Protein AF-A0A8H4V0K4-F1 (afdb_monomer)

pLDDT: mean 95.97, std 2.77, range [84.12, 98.88]

Sequence (339 aa):
PLGNVAEWRGALIGHALPGGIVTRAAFEELTAEILDRLNDIHSSVPRLDGLWFDIHGAMCVEGLDDVEAELLRRIRKVIGPDVIVSASMDLHGNVSRELAHQTDLITCYRMAPHEDEQETKERACQNLVDLLTQQHATRDHRLRPYKAWIPLPILLPGEQTSTRVEPAKHVYAAVSGVEARPGVIDAAIWVGYAWADEPRNRAVVMATGWDKSAVAEGAEELAKTFWDAHADFDFVGPTGTFKECLDTALTSSARPFFISDSGDNPTAGGSGDMTWGLTKLLARSEFQDAAGPTVIYASVPGPQAVEVAVAAGVGATVTVTAGAEVDNIHAGPITMTGR

Foldseek 3Di:
DLPPLDDDDDQDDDDDFFADAAEPVVLVVVLVSSLVSLLVVCVVDPAAAADEAEDAQAHHHPPDFRVLLVSLVSNCVRRPQLHAYFYEYALQHLCDPSNVVSHLHYAYALFVVRPCRVVRSVLSSVLSSVQSVVCVVVVPSNDTWDKDKDWDQAADASQQQGCVDPPNVVLSVLQVVLCPDPFWSGKYKRQHANPDDHPSGTIMIMTIGHDNVSRHVSSVVSSVSCVVRRVVGDGPDDDDPLVVLVVCCQPDPDPPDDDDDPPADSNSHGPQQDCQSVVVVVPDPQVVDPPHDDDDDPDHADPVQVVQDVVQDPPGWDWDWTGCPPPCPNHHTDIDIDD

Nearest PDB structures (foldseek):
  3iuu-assembly1_A  TM=8.552E-01  e=4.791E-20  Chelativorans sp. BNC1
  7ylq-assembly1_A  TM=8.780E-01  e=1.970E-19  Sphingomonas sp. ACM-3962
  7ylq-assembly1_B  TM=8.293E-01  e=9.030E-17  Sphingomonas sp. ACM-3962
  4ap8-assembly1_A  TM=7.028E-01  e=3.890E-01  Homo sapiens
  1nvj-assembly3_E  TM=5.886E-01  e=3.890E-01  Escherichia coli

Structure (mmCIF, N/CA/C/O backbone):
data_AF-A0A8H4V0K4-F1
#
_entry.id   AF-A0A8H4V0K4-F1
#
loop_
_atom_site.group_PDB
_atom_site.id
_atom_site.type_symbol
_atom_site.label_atom_id
_atom_site.label_alt_id
_atom_site.label_comp_id
_atom_site.label_asym_id
_atom_site.label_entity_id
_atom_site.label_seq_id
_atom_site.pdbx_PDB_ins_code
_atom_site.Cartn_x
_atom_site.Cartn_y
_atom_site.Cartn_z
_atom_site.occupancy
_atom_site.B_iso_or_equiv
_atom_site.auth_seq_id
_atom_site.auth_comp_id
_atom_site.auth_asym_id
_atom_site.auth_atom_id
_atom_site.pdbx_PDB_model_num
ATOM 1 N N . PRO A 1 1 ? 7.957 8.890 25.101 1.00 84.12 1 PRO A N 1
ATOM 2 C CA . PRO A 1 1 ? 8.025 8.166 23.808 1.00 84.12 1 PRO A CA 1
ATOM 3 C C . PRO A 1 1 ? 6.942 7.090 23.748 1.00 84.12 1 PRO A C 1
ATOM 5 O O . PRO A 1 1 ? 6.731 6.427 24.763 1.00 84.12 1 PRO A O 1
ATOM 8 N N . LEU A 1 2 ? 6.284 6.921 22.599 1.00 92.56 2 LEU A N 1
ATOM 9 C CA . LEU A 1 2 ? 5.194 5.953 22.405 1.00 92.56 2 LEU A CA 1
ATOM 10 C C . LEU A 1 2 ? 5.615 4.497 22.704 1.00 92.56 2 LEU A C 1
ATOM 12 O O . LEU A 1 2 ? 4.849 3.702 23.241 1.00 92.56 2 LEU A O 1
ATOM 16 N N . GLY A 1 3 ? 6.891 4.167 22.495 1.00 91.75 3 GLY A N 1
ATOM 17 C CA . GLY A 1 3 ? 7.444 2.858 22.867 1.00 91.75 3 GLY A CA 1
ATOM 18 C C . GLY A 1 3 ? 7.431 2.542 24.372 1.00 91.75 3 GLY A C 1
ATOM 19 O O . GLY A 1 3 ? 7.566 1.382 24.736 1.00 91.75 3 GLY A O 1
ATOM 20 N N . ASN A 1 4 ? 7.247 3.539 25.250 1.00 94.00 4 ASN A N 1
ATOM 21 C CA . ASN A 1 4 ? 7.306 3.362 26.710 1.00 94.00 4 ASN A CA 1
ATOM 22 C C . ASN A 1 4 ? 5.936 3.448 27.402 1.00 94.00 4 ASN A C 1
ATOM 24 O O . ASN A 1 4 ? 5.874 3.309 28.621 1.00 94.00 4 ASN A O 1
ATOM 28 N N . VAL A 1 5 ? 4.860 3.754 26.668 1.00 94.69 5 VAL A N 1
ATOM 29 C CA . VAL A 1 5 ? 3.517 3.957 27.256 1.00 94.69 5 VAL A CA 1
ATOM 30 C C . VAL A 1 5 ? 2.651 2.696 27.235 1.00 94.69 5 VAL A C 1
ATOM 32 O O . VAL A 1 5 ? 1.586 2.685 27.841 1.00 94.69 5 VAL A O 1
ATOM 35 N N . ALA A 1 6 ? 3.123 1.630 26.585 1.00 94.50 6 ALA A N 1
ATOM 36 C CA . ALA A 1 6 ? 2.491 0.318 26.557 1.00 94.50 6 ALA A CA 1
ATOM 37 C C . ALA A 1 6 ? 3.556 -0.788 26.582 1.00 94.50 6 ALA A C 1
ATOM 39 O O . ALA A 1 6 ? 4.722 -0.560 26.251 1.00 94.50 6 ALA A O 1
ATOM 40 N N . GLU A 1 7 ? 3.150 -1.996 26.968 1.00 95.94 7 GLU A N 1
ATOM 41 C CA . GLU A 1 7 ? 3.974 -3.191 26.811 1.00 95.94 7 GLU A CA 1
ATOM 42 C C . GLU A 1 7 ? 3.776 -3.755 25.398 1.00 95.94 7 GLU A C 1
ATOM 44 O O . GLU A 1 7 ? 2.785 -4.424 25.107 1.00 95.94 7 GLU A O 1
ATOM 49 N N . TRP A 1 8 ? 4.719 -3.466 24.503 1.00 96.44 8 TRP A N 1
ATOM 50 C CA . TRP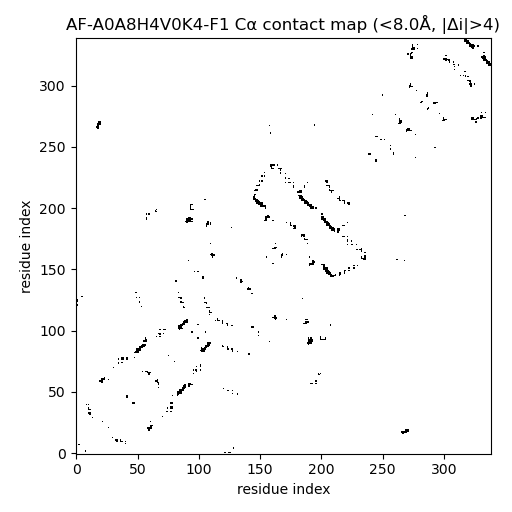 A 1 8 ? 4.670 -3.922 23.116 1.00 96.44 8 TRP A CA 1
ATOM 51 C C . TRP A 1 8 ? 5.255 -5.331 22.981 1.00 96.44 8 TRP A C 1
ATOM 53 O O . TRP A 1 8 ? 6.397 -5.582 23.372 1.00 96.44 8 TRP A O 1
ATOM 63 N N . ARG A 1 9 ? 4.489 -6.253 22.387 1.00 97.06 9 ARG A N 1
ATOM 64 C CA . ARG A 1 9 ? 4.913 -7.635 22.114 1.00 97.06 9 ARG A CA 1
ATOM 65 C C . ARG A 1 9 ? 4.819 -7.917 20.620 1.00 97.06 9 ARG A C 1
ATOM 67 O O . ARG A 1 9 ? 3.733 -7.884 20.053 1.00 97.06 9 ARG A O 1
ATOM 74 N N . GLY A 1 10 ? 5.962 -8.174 19.988 1.00 95.69 10 GLY A N 1
ATOM 75 C CA . GLY A 1 10 ? 6.035 -8.477 18.559 1.00 95.69 10 GLY A CA 1
ATOM 76 C C . GLY A 1 10 ? 5.759 -9.951 18.268 1.00 95.69 10 GLY A C 1
ATOM 77 O O . GLY A 1 10 ? 6.300 -10.821 18.948 1.00 95.69 10 GLY A O 1
ATOM 78 N N . ALA A 1 11 ? 4.944 -10.217 17.245 1.00 95.25 11 ALA A N 1
ATOM 79 C CA . ALA A 1 11 ? 4.773 -11.548 16.668 1.00 95.25 11 ALA A CA 1
ATOM 80 C C . ALA A 1 11 ? 5.762 -11.746 15.501 1.00 95.25 11 ALA A C 1
ATOM 82 O O . ALA A 1 11 ? 6.965 -11.854 15.731 1.00 95.25 11 ALA A O 1
ATOM 83 N N . LEU A 1 12 ? 5.272 -11.772 14.261 1.00 96.31 12 LEU A N 1
ATOM 84 C CA . LEU A 1 12 ? 6.074 -11.876 13.043 1.00 96.31 12 LEU A CA 1
ATOM 85 C C . LEU A 1 12 ? 5.727 -10.725 12.096 1.00 96.31 12 LEU A C 1
ATOM 87 O O . LEU A 1 12 ? 4.559 -10.363 11.971 1.00 96.31 12 LEU A O 1
ATOM 91 N N . ILE A 1 13 ? 6.741 -10.194 11.413 1.00 92.81 13 ILE A N 1
ATOM 92 C CA . ILE A 1 13 ? 6.583 -9.285 10.275 1.00 92.81 13 ILE A CA 1
ATOM 93 C C . ILE A 1 13 ? 7.183 -9.991 9.060 1.00 92.81 13 ILE A C 1
ATOM 95 O O . ILE A 1 13 ? 8.375 -10.301 9.050 1.00 92.81 13 ILE A O 1
ATOM 99 N N . GLY A 1 14 ? 6.348 -10.262 8.058 1.00 91.31 14 GLY A N 1
ATOM 100 C CA . GLY A 1 14 ? 6.780 -10.744 6.750 1.00 91.31 14 GLY A CA 1
ATOM 101 C C . GLY A 1 14 ? 6.906 -9.569 5.787 1.00 91.31 14 GLY A C 1
ATOM 102 O O . GLY A 1 14 ? 5.981 -8.770 5.677 1.00 91.31 14 GLY A O 1
ATOM 103 N N . HIS A 1 15 ? 8.040 -9.459 5.099 1.00 91.69 15 HIS A N 1
ATOM 104 C CA . HIS A 1 15 ? 8.273 -8.415 4.106 1.00 91.69 15 HIS A CA 1
ATOM 105 C C . HIS A 1 15 ? 8.872 -9.021 2.839 1.00 91.69 15 HIS A C 1
ATOM 107 O O . HIS A 1 15 ? 9.826 -9.798 2.902 1.00 91.69 15 HIS A O 1
ATOM 113 N N . ALA A 1 16 ? 8.312 -8.634 1.699 1.00 91.88 16 ALA A N 1
ATOM 114 C CA . ALA A 1 16 ? 8.807 -8.943 0.370 1.00 91.88 16 ALA A CA 1
ATOM 115 C C . ALA A 1 16 ? 8.715 -7.676 -0.485 1.00 91.88 16 ALA A C 1
ATOM 117 O O . ALA A 1 16 ? 7.887 -6.805 -0.216 1.00 91.88 16 ALA A O 1
ATOM 118 N N . LEU A 1 17 ? 9.562 -7.580 -1.511 1.00 90.69 17 LEU A N 1
ATOM 119 C CA . LEU A 1 17 ? 9.381 -6.556 -2.538 1.00 90.69 17 LEU A CA 1
ATOM 120 C C . LEU A 1 17 ? 8.043 -6.790 -3.262 1.00 90.69 17 LEU A C 1
ATOM 122 O O . LEU A 1 17 ? 7.611 -7.946 -3.343 1.00 90.69 17 LEU A O 1
ATOM 126 N N . PRO A 1 18 ? 7.398 -5.734 -3.795 1.00 90.94 18 PRO A N 1
ATOM 127 C CA . PRO A 1 18 ? 6.213 -5.909 -4.621 1.00 90.94 18 PRO A CA 1
ATOM 128 C C . PRO A 1 18 ? 6.506 -6.848 -5.797 1.00 90.94 18 PRO A C 1
ATOM 130 O O . PRO A 1 18 ? 7.625 -6.907 -6.308 1.00 90.94 18 PRO A O 1
ATOM 133 N N . GLY A 1 19 ? 5.497 -7.614 -6.194 1.00 90.25 19 GLY A N 1
ATOM 134 C CA . GLY A 1 19 ? 5.610 -8.607 -7.252 1.00 90.25 19 GLY A CA 1
ATOM 135 C C . GLY A 1 19 ? 4.258 -9.236 -7.561 1.00 90.25 19 GLY A C 1
ATOM 136 O O . GLY A 1 19 ? 3.212 -8.662 -7.253 1.00 90.25 19 GLY A O 1
ATOM 137 N N . GLY A 1 20 ? 4.296 -10.426 -8.159 1.00 90.00 20 GLY A N 1
ATOM 138 C CA . GLY A 1 20 ? 3.100 -11.186 -8.510 1.00 90.00 20 GLY A CA 1
ATOM 139 C C . GLY A 1 20 ? 2.332 -11.754 -7.311 1.00 90.00 20 GLY A C 1
ATOM 140 O O . GLY A 1 20 ? 2.658 -11.527 -6.145 1.00 90.00 20 GLY A O 1
ATOM 141 N N . ILE A 1 21 ? 1.298 -12.535 -7.626 1.00 93.56 21 ILE A N 1
ATOM 142 C CA . ILE A 1 21 ? 0.418 -13.181 -6.645 1.00 93.56 21 ILE A CA 1
ATOM 143 C C . ILE A 1 21 ? 1.242 -14.054 -5.686 1.00 93.56 21 ILE A C 1
ATOM 145 O O . ILE A 1 21 ? 2.041 -14.892 -6.108 1.00 93.56 21 ILE A O 1
ATOM 149 N N . VAL A 1 22 ? 1.017 -13.888 -4.381 1.00 95.56 22 VAL A N 1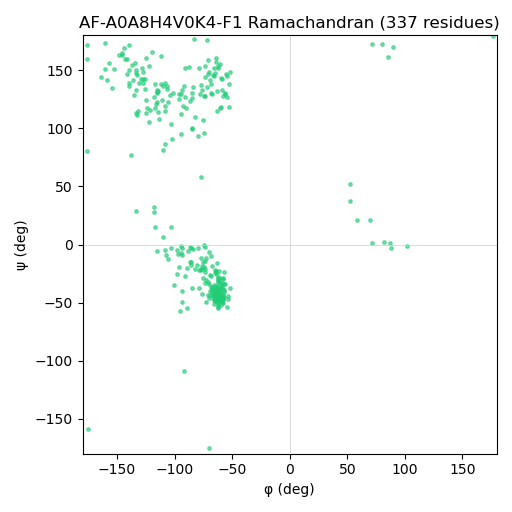
ATOM 150 C CA . VAL A 1 22 ? 1.645 -14.717 -3.351 1.00 95.56 22 VAL A CA 1
ATOM 151 C C . VAL A 1 22 ? 1.084 -16.134 -3.436 1.00 95.56 22 VAL A C 1
ATOM 153 O O . VAL A 1 22 ? -0.133 -16.341 -3.441 1.00 95.56 22 VAL A O 1
ATOM 156 N N . THR A 1 23 ? 1.972 -17.129 -3.457 1.00 97.06 23 THR A N 1
ATOM 157 C CA . THR A 1 23 ? 1.533 -18.529 -3.484 1.00 97.06 23 THR A CA 1
ATOM 158 C C . THR A 1 23 ? 0.693 -18.863 -2.257 1.00 97.06 23 THR A C 1
ATOM 160 O O . THR A 1 23 ? 0.991 -18.426 -1.137 1.00 97.06 23 THR A O 1
ATOM 163 N N . ARG A 1 24 ? -0.336 -19.699 -2.436 1.00 97.88 24 ARG A N 1
ATOM 164 C CA . ARG A 1 24 ? -1.192 -20.094 -1.306 1.00 97.88 24 ARG A CA 1
ATOM 165 C C . ARG A 1 24 ? -0.385 -20.748 -0.183 1.00 97.88 24 ARG A C 1
ATOM 167 O O . ARG A 1 24 ? -0.662 -20.503 0.987 1.00 97.88 24 ARG A O 1
ATOM 174 N N . ALA A 1 25 ? 0.612 -21.559 -0.534 1.00 98.38 25 ALA A N 1
ATOM 175 C CA . ALA A 1 25 ? 1.462 -22.248 0.431 1.00 98.38 25 ALA A CA 1
ATOM 176 C C . ALA A 1 25 ? 2.255 -21.269 1.314 1.00 98.38 25 ALA A C 1
ATOM 178 O O . ALA A 1 25 ? 2.212 -21.401 2.534 1.00 98.38 25 ALA A O 1
ATOM 179 N N . ALA A 1 26 ? 2.897 -20.256 0.717 1.00 97.31 26 ALA A N 1
ATOM 180 C CA . ALA A 1 26 ? 3.659 -19.255 1.466 1.00 97.31 26 ALA A CA 1
ATOM 181 C C . ALA A 1 26 ? 2.763 -18.432 2.406 1.00 97.31 26 ALA A C 1
ATOM 183 O O . ALA A 1 26 ? 3.130 -18.177 3.554 1.00 97.31 26 ALA A O 1
ATOM 184 N N . PHE A 1 27 ? 1.563 -18.056 1.949 1.00 97.75 27 PHE A N 1
ATOM 185 C CA . PHE A 1 27 ? 0.591 -17.365 2.797 1.00 97.75 27 PHE A CA 1
ATOM 186 C C . PHE A 1 27 ? 0.150 -18.223 3.989 1.00 97.75 27 PHE A C 1
ATOM 188 O O . PHE A 1 27 ? 0.087 -17.723 5.112 1.00 97.75 27 PHE A O 1
ATOM 195 N N . GLU A 1 28 ? -0.161 -19.504 3.768 1.00 98.38 28 GLU A N 1
ATOM 196 C CA . GLU A 1 28 ? -0.576 -20.412 4.842 1.00 98.38 28 GLU A CA 1
ATOM 197 C C . GLU A 1 28 ? 0.547 -20.654 5.859 1.00 98.38 28 GLU A C 1
ATOM 199 O O . GLU A 1 28 ? 0.277 -20.654 7.059 1.00 98.38 28 GLU A O 1
ATOM 204 N N . GLU A 1 29 ? 1.797 -20.788 5.407 1.00 98.06 29 GLU A N 1
ATOM 205 C CA . GLU A 1 29 ? 2.970 -20.945 6.276 1.00 98.06 29 GLU A CA 1
ATOM 206 C C . GLU A 1 29 ? 3.187 -19.716 7.172 1.00 98.06 29 GLU A C 1
ATOM 208 O O . GLU A 1 29 ? 3.203 -19.844 8.399 1.00 98.06 29 GLU A O 1
ATOM 213 N N . LEU A 1 30 ? 3.256 -18.514 6.585 1.00 97.69 30 LEU A N 1
ATOM 214 C CA . LEU A 1 30 ? 3.423 -17.274 7.353 1.00 97.69 30 LEU A CA 1
ATOM 215 C C . LEU A 1 30 ? 2.231 -17.009 8.275 1.00 97.69 30 LEU A C 1
ATOM 217 O O . LEU A 1 30 ? 2.406 -16.568 9.410 1.00 97.69 30 LEU A O 1
ATOM 221 N N . THR A 1 31 ? 1.012 -17.299 7.813 1.00 98.31 31 THR A N 1
ATOM 222 C CA . THR A 1 31 ? -0.190 -17.155 8.637 1.00 98.31 31 THR A CA 1
ATOM 223 C C . THR A 1 31 ? -0.142 -18.093 9.836 1.00 98.31 31 THR A C 1
ATOM 225 O O . THR A 1 31 ? -0.425 -17.651 10.945 1.00 98.31 31 THR A O 1
ATOM 228 N N . ALA A 1 32 ? 0.225 -19.364 9.649 1.00 98.56 32 ALA A N 1
ATOM 229 C CA . ALA A 1 32 ? 0.352 -20.311 10.753 1.00 98.56 32 ALA A CA 1
ATOM 230 C C . ALA A 1 32 ? 1.362 -19.813 11.798 1.00 98.56 32 ALA A C 1
ATOM 232 O O . ALA A 1 32 ? 1.030 -19.753 12.980 1.00 98.56 32 ALA A O 1
ATOM 233 N N . GLU A 1 33 ? 2.534 -19.343 11.362 1.00 98.50 33 GLU A N 1
ATOM 234 C CA . GLU A 1 33 ? 3.548 -18.812 12.275 1.00 98.50 33 GLU A CA 1
ATOM 235 C C . GLU A 1 33 ? 3.074 -17.552 13.026 1.00 98.50 33 GLU A C 1
ATOM 237 O O . GLU A 1 33 ? 3.296 -17.427 14.234 1.00 98.50 33 GLU A O 1
ATOM 242 N N . ILE A 1 34 ? 2.383 -16.625 12.347 1.00 98.38 34 ILE A N 1
ATOM 243 C CA . ILE A 1 34 ? 1.775 -15.445 12.986 1.00 98.38 34 ILE A CA 1
ATOM 244 C C . ILE A 1 34 ? 0.794 -15.879 14.081 1.00 98.38 34 ILE A C 1
ATOM 246 O O . ILE A 1 34 ? 0.843 -15.352 15.193 1.00 98.38 34 ILE A O 1
ATOM 250 N N . LEU A 1 35 ? -0.094 -16.831 13.784 1.00 98.69 35 LEU A N 1
ATOM 251 C CA . LEU A 1 35 ? -1.113 -17.291 14.729 1.00 98.69 35 LEU A CA 1
ATOM 252 C C . LEU A 1 35 ? -0.502 -18.026 15.925 1.00 98.69 35 LEU A C 1
ATOM 254 O O . LEU A 1 35 ? -0.948 -17.799 17.049 1.00 98.69 35 LEU A O 1
ATOM 258 N N . ASP A 1 36 ? 0.526 -18.847 15.713 1.00 98.62 36 ASP A N 1
ATOM 259 C CA . ASP A 1 36 ? 1.229 -19.554 16.789 1.00 98.62 36 ASP A CA 1
ATOM 260 C C . ASP A 1 36 ? 1.922 -18.569 17.739 1.00 98.62 36 ASP A C 1
ATOM 262 O O . ASP A 1 36 ? 1.718 -18.618 18.954 1.00 98.62 36 ASP A O 1
ATOM 266 N N . ARG A 1 37 ? 2.644 -17.580 17.197 1.00 98.50 37 ARG A N 1
ATOM 267 C CA . ARG A 1 37 ? 3.282 -16.529 18.008 1.00 98.50 37 ARG A CA 1
ATOM 268 C C . ARG A 1 37 ? 2.257 -15.683 18.764 1.00 98.50 37 ARG A C 1
ATOM 270 O O . ARG A 1 37 ? 2.481 -15.330 19.922 1.00 98.50 37 ARG A O 1
ATOM 277 N N . LEU A 1 38 ? 1.126 -15.357 18.136 1.00 98.25 38 LEU A N 1
ATOM 278 C CA . LEU A 1 38 ? 0.036 -14.639 18.800 1.00 98.25 38 LEU A CA 1
ATOM 279 C C . LEU A 1 38 ? -0.626 -15.481 19.898 1.00 98.25 38 LEU A C 1
ATOM 281 O O . LEU A 1 38 ? -0.977 -14.919 20.933 1.00 98.25 38 LEU A O 1
ATOM 285 N N . ASN A 1 39 ? -0.763 -16.799 19.716 1.00 98.06 39 ASN A N 1
ATOM 286 C CA . ASN A 1 39 ? -1.266 -17.714 20.746 1.00 98.06 39 ASN A CA 1
ATOM 287 C C . ASN A 1 39 ? -0.343 -17.737 21.971 1.00 98.06 39 ASN A C 1
ATOM 289 O O . ASN A 1 39 ? -0.827 -17.641 23.103 1.00 98.06 39 ASN A O 1
ATOM 293 N N . ASP A 1 40 ? 0.973 -17.814 21.759 1.00 98.19 40 ASP A N 1
ATOM 294 C CA . ASP A 1 40 ? 1.966 -17.773 22.838 1.00 98.19 40 ASP A CA 1
ATOM 295 C C . ASP A 1 40 ? 1.905 -16.442 23.598 1.00 98.19 40 ASP A C 1
ATOM 297 O O . ASP A 1 40 ? 1.844 -16.415 24.831 1.00 98.19 40 ASP A O 1
ATOM 301 N N . ILE A 1 41 ? 1.847 -15.324 22.864 1.00 97.94 41 ILE A N 1
ATOM 302 C CA . ILE A 1 41 ? 1.698 -13.987 23.445 1.00 97.94 41 ILE A CA 1
ATOM 303 C C . ILE A 1 41 ? 0.404 -13.906 24.257 1.00 97.94 41 ILE A C 1
ATOM 305 O O . ILE A 1 41 ? 0.465 -13.549 25.434 1.00 97.94 41 ILE A O 1
ATOM 309 N N . HIS A 1 42 ? -0.735 -14.280 23.667 1.00 96.38 42 HIS A N 1
ATOM 310 C CA . HIS A 1 42 ? -2.046 -14.249 24.314 1.00 96.38 42 HIS A CA 1
ATOM 311 C C . HIS A 1 42 ? -2.075 -15.085 25.597 1.00 96.38 42 HIS A C 1
ATOM 313 O O . HIS A 1 42 ? -2.594 -14.630 26.610 1.00 96.38 42 HIS A O 1
ATOM 319 N N . SER A 1 43 ? -1.451 -16.265 25.585 1.00 96.62 43 SER A N 1
ATOM 320 C CA . SER A 1 43 ? -1.396 -17.171 26.740 1.00 96.62 43 SER A CA 1
ATOM 321 C C . SER A 1 43 ? -0.453 -16.689 27.849 1.00 96.62 43 SER A C 1
ATOM 323 O O . SER A 1 43 ? -0.573 -17.111 28.998 1.00 96.62 43 SER A O 1
ATOM 325 N N . SER A 1 44 ? 0.503 -15.820 27.517 1.00 96.81 44 SER A N 1
ATOM 326 C CA . SER A 1 44 ? 1.515 -15.317 28.454 1.00 96.81 44 SER A CA 1
ATOM 327 C C . SER A 1 44 ? 1.094 -14.066 29.232 1.00 96.81 44 SER A C 1
ATOM 329 O O . SER A 1 44 ? 1.830 -13.621 30.117 1.00 96.81 44 SER A O 1
ATOM 331 N N . VAL A 1 45 ? -0.071 -13.491 28.918 1.00 95.19 45 VAL A N 1
ATOM 332 C CA . VAL A 1 45 ? -0.612 -12.300 29.583 1.00 95.19 45 VAL A CA 1
ATOM 333 C C . VAL A 1 45 ? -2.045 -12.548 30.056 1.00 95.19 45 VAL A C 1
ATOM 335 O O . VAL A 1 45 ? -2.768 -13.324 29.441 1.00 95.19 45 VAL A O 1
ATOM 338 N N . PRO A 1 46 ? -2.511 -11.881 31.128 1.00 92.12 46 PRO A N 1
ATOM 339 C CA . PRO A 1 46 ? -3.898 -12.028 31.572 1.00 92.12 46 PRO A CA 1
ATOM 340 C C . PRO A 1 46 ? -4.918 -11.557 30.529 1.00 92.12 46 PRO A C 1
ATOM 342 O O . PRO A 1 46 ? -6.057 -12.020 30.520 1.00 92.12 46 PRO A O 1
ATOM 345 N N . ARG A 1 47 ? -4.522 -10.584 29.701 1.00 91.12 47 ARG A N 1
ATOM 346 C CA . ARG A 1 47 ? -5.359 -9.953 28.689 1.00 91.12 47 ARG A CA 1
ATOM 347 C C . ARG A 1 47 ? -4.489 -9.308 27.614 1.00 91.12 47 ARG A C 1
ATOM 349 O O . ARG A 1 47 ? -3.472 -8.702 27.935 1.00 91.12 47 ARG A O 1
ATOM 356 N N . LEU A 1 48 ? -4.934 -9.406 26.363 1.00 95.69 48 LEU A N 1
ATOM 357 C CA . LEU A 1 48 ? -4.496 -8.518 25.290 1.00 95.69 48 LEU A CA 1
ATOM 358 C C . LEU A 1 48 ? -5.489 -7.366 25.169 1.00 95.69 48 LEU A C 1
ATOM 360 O O . LEU A 1 48 ? -6.698 -7.591 25.108 1.00 95.69 48 LEU A O 1
ATOM 364 N N . ASP A 1 49 ? -4.982 -6.139 25.164 1.00 96.44 49 ASP A N 1
ATOM 365 C CA . ASP A 1 49 ? -5.817 -4.941 25.070 1.00 96.44 49 ASP A CA 1
ATOM 366 C C . ASP A 1 49 ? -5.959 -4.474 23.616 1.00 96.44 49 ASP A C 1
ATOM 368 O O . ASP A 1 49 ? -7.059 -4.136 23.174 1.00 96.44 49 ASP A O 1
ATOM 372 N N . GLY A 1 50 ? -4.873 -4.547 22.839 1.00 97.81 50 GLY A N 1
ATOM 373 C CA . GLY A 1 50 ? -4.853 -4.122 21.445 1.00 97.81 50 GLY A CA 1
ATOM 374 C C . GLY A 1 50 ? -3.941 -4.946 20.538 1.00 97.81 50 GLY A C 1
ATOM 375 O O . GLY A 1 50 ? -3.045 -5.652 20.998 1.00 97.81 50 GLY A O 1
ATOM 376 N N . LEU A 1 51 ? -4.172 -4.808 19.237 1.00 98.56 51 LEU A N 1
ATOM 377 C CA . LEU A 1 51 ? -3.331 -5.261 18.139 1.00 98.56 51 LEU A CA 1
ATOM 378 C C . LEU A 1 51 ? -3.037 -4.054 17.246 1.00 98.56 51 LEU A C 1
ATOM 380 O O . LEU A 1 51 ? -3.962 -3.426 16.726 1.00 98.56 51 LEU A O 1
ATOM 384 N N . TRP A 1 52 ? -1.757 -3.772 17.024 1.00 98.56 52 TRP A N 1
ATOM 385 C CA . TRP A 1 52 ? -1.337 -2.940 15.904 1.00 98.56 52 TRP A CA 1
ATOM 386 C C . TRP A 1 52 ? -1.086 -3.841 14.690 1.00 98.56 52 TRP A C 1
ATOM 388 O O . TRP A 1 52 ? -0.251 -4.744 14.744 1.00 98.56 52 TRP A O 1
ATOM 398 N N . PHE A 1 53 ? -1.866 -3.638 13.632 1.00 98.44 53 PHE A N 1
ATOM 399 C CA . PHE A 1 53 ? -1.862 -4.435 12.411 1.00 98.44 53 PHE A CA 1
ATOM 400 C C . PHE A 1 53 ? -1.248 -3.622 11.265 1.00 98.44 53 PHE A C 1
ATOM 402 O O . PHE A 1 53 ? -1.953 -2.926 10.537 1.00 98.44 53 PHE A O 1
ATOM 409 N N . ASP A 1 54 ? 0.081 -3.673 11.156 1.00 97.69 54 ASP A N 1
ATOM 410 C CA . ASP A 1 54 ? 0.840 -3.020 10.084 1.00 97.69 54 ASP A CA 1
ATOM 411 C C . ASP A 1 54 ? 0.827 -3.904 8.831 1.00 97.69 54 ASP A C 1
ATOM 413 O O . ASP A 1 54 ? 1.418 -4.986 8.819 1.00 97.69 54 ASP A O 1
ATOM 417 N N . ILE A 1 55 ? 0.106 -3.474 7.797 1.00 97.38 55 ILE A N 1
ATOM 418 C CA . ILE A 1 55 ? -0.080 -4.224 6.549 1.00 97.38 55 ILE A CA 1
ATOM 419 C C . ILE A 1 55 ? -0.006 -3.286 5.349 1.00 97.38 55 ILE A C 1
ATOM 421 O O . ILE A 1 55 ? -0.419 -2.142 5.438 1.00 97.38 55 ILE A O 1
ATOM 425 N N . HIS A 1 56 ? 0.436 -3.766 4.185 1.00 96.94 56 HIS A N 1
ATOM 426 C CA . HIS A 1 56 ? 0.405 -2.939 2.971 1.00 96.94 56 HIS A CA 1
ATOM 427 C C . HIS A 1 56 ? -1.034 -2.601 2.556 1.00 96.94 56 HIS A C 1
ATOM 429 O O . HIS A 1 56 ? -1.361 -1.450 2.282 1.00 96.94 56 HIS A O 1
ATOM 435 N N . GLY A 1 57 ? -1.908 -3.612 2.500 1.00 96.25 57 GLY A N 1
ATOM 436 C CA . GLY A 1 57 ? -3.304 -3.433 2.106 1.00 96.25 57 GLY A CA 1
ATOM 437 C C . GLY A 1 57 ? -3.665 -3.842 0.685 1.00 96.25 57 GLY A C 1
ATOM 438 O O . GLY A 1 57 ? -4.829 -3.703 0.329 1.00 96.25 57 GLY A O 1
ATOM 439 N N . ALA A 1 58 ? -2.716 -4.307 -0.129 1.00 95.88 58 ALA A N 1
ATOM 440 C CA . ALA A 1 58 ? -2.966 -4.744 -1.508 1.00 95.88 58 ALA A CA 1
ATOM 441 C C . ALA A 1 58 ? -2.291 -6.089 -1.839 1.00 95.88 58 ALA A C 1
ATOM 443 O O . ALA A 1 58 ? -1.902 -6.335 -2.976 1.00 95.88 58 ALA A O 1
ATOM 444 N N . MET A 1 59 ? -2.105 -6.952 -0.838 1.00 95.75 59 MET A N 1
ATOM 445 C CA . MET A 1 59 ? -1.585 -8.297 -1.062 1.00 95.75 59 MET A CA 1
ATOM 446 C C . MET A 1 59 ? -2.628 -9.120 -1.827 1.00 95.75 59 MET A C 1
ATOM 448 O O . MET A 1 59 ? -3.806 -9.076 -1.494 1.00 95.75 59 MET A O 1
ATOM 452 N N . CYS A 1 60 ? -2.189 -9.908 -2.807 1.00 95.56 60 CYS A N 1
ATOM 453 C CA . CYS A 1 60 ? -3.024 -10.895 -3.492 1.00 95.56 60 CYS A CA 1
ATOM 454 C C . CYS A 1 60 ? -2.465 -12.292 -3.229 1.00 95.56 60 CYS A C 1
ATOM 456 O O . CYS A 1 60 ? -1.249 -12.486 -3.283 1.00 95.56 60 CYS A O 1
ATOM 458 N N . VAL A 1 61 ? -3.336 -13.269 -2.973 1.00 96.88 61 VAL A N 1
ATOM 459 C CA . VAL A 1 61 ? -2.941 -14.666 -2.732 1.00 96.88 61 VAL A CA 1
ATOM 460 C C . VAL A 1 61 ? -3.731 -15.587 -3.650 1.00 96.88 61 VAL A C 1
ATOM 462 O O . VAL A 1 61 ? -4.923 -15.398 -3.876 1.00 96.88 61 VAL A O 1
ATOM 465 N N . GLU A 1 62 ? -3.077 -16.631 -4.148 1.00 97.25 62 GLU A N 1
ATOM 466 C CA . GLU A 1 62 ? -3.720 -17.640 -4.988 1.00 97.25 62 GLU A CA 1
ATOM 467 C C . GLU A 1 62 ? -4.980 -18.226 -4.322 1.00 97.25 62 GLU A C 1
ATOM 469 O O . GLU A 1 62 ? -4.933 -18.867 -3.263 1.00 97.25 62 GLU A O 1
ATOM 474 N N . GLY A 1 63 ? -6.126 -18.032 -4.979 1.00 96.50 63 GLY A N 1
ATOM 475 C CA . GLY A 1 63 ? -7.408 -18.596 -4.559 1.00 96.50 63 GLY A CA 1
ATOM 476 C C . GLY A 1 63 ? -7.995 -17.986 -3.282 1.00 96.50 63 GLY A C 1
ATOM 477 O O . GLY A 1 63 ? -8.807 -18.653 -2.634 1.00 96.50 63 GLY A O 1
ATOM 478 N N . LEU A 1 64 ? -7.583 -16.773 -2.898 1.00 96.75 64 LEU A N 1
ATOM 479 C CA . LEU A 1 64 ? -8.165 -16.003 -1.799 1.00 96.75 64 LEU A CA 1
ATOM 480 C C . LEU A 1 64 ? -8.364 -14.541 -2.212 1.00 96.75 64 LEU A C 1
ATOM 482 O O . LEU A 1 64 ? -7.410 -13.885 -2.618 1.00 96.75 64 LEU A O 1
ATOM 486 N N . ASP A 1 65 ? -9.576 -14.032 -2.011 1.00 95.94 65 ASP A N 1
ATOM 487 C CA . ASP A 1 65 ? -9.873 -12.601 -2.102 1.00 95.94 65 ASP A CA 1
ATOM 488 C C . ASP A 1 65 ? -9.711 -11.947 -0.725 1.00 95.94 65 ASP A C 1
ATOM 490 O O . ASP A 1 65 ? -9.956 -12.597 0.298 1.00 95.94 65 ASP A O 1
ATOM 494 N N . ASP A 1 66 ? -9.376 -10.652 -0.700 1.00 96.94 66 ASP A N 1
ATOM 495 C CA . ASP A 1 66 ? -9.381 -9.826 0.518 1.00 96.94 66 ASP A CA 1
ATOM 496 C C . ASP A 1 66 ? -8.569 -10.448 1.669 1.00 96.94 66 ASP A C 1
ATOM 498 O O . ASP A 1 66 ? -9.035 -10.673 2.793 1.00 96.94 66 ASP A O 1
ATOM 502 N N . VAL A 1 67 ? -7.324 -10.793 1.349 1.00 97.19 67 VAL A N 1
ATOM 503 C CA . VAL A 1 67 ? -6.428 -11.563 2.222 1.00 97.19 67 VAL A CA 1
ATOM 504 C C . VAL A 1 67 ? -6.068 -10.820 3.503 1.00 97.19 67 VAL A C 1
ATOM 506 O O . VAL A 1 67 ? -5.768 -11.452 4.513 1.00 97.19 67 VAL A O 1
ATOM 509 N N . GLU A 1 68 ? -6.141 -9.494 3.501 1.00 97.88 68 GLU A N 1
ATOM 510 C CA . GLU A 1 68 ? -5.985 -8.648 4.677 1.00 97.88 68 GLU A CA 1
ATOM 511 C C . GLU A 1 68 ? -7.116 -8.886 5.676 1.00 97.88 68 GLU A C 1
ATOM 513 O O . GLU A 1 68 ? -6.859 -9.105 6.865 1.00 97.88 68 GLU A O 1
ATOM 518 N N . ALA A 1 69 ? -8.364 -8.897 5.199 1.00 98.44 69 ALA A N 1
ATOM 519 C CA . ALA A 1 69 ? -9.515 -9.218 6.029 1.00 98.44 69 ALA A CA 1
ATOM 520 C C . ALA A 1 69 ? -9.519 -10.694 6.443 1.00 98.44 69 ALA A C 1
ATOM 522 O O . ALA A 1 69 ? -9.889 -11.010 7.573 1.00 98.44 69 ALA A O 1
ATOM 523 N N . GLU A 1 70 ? -9.092 -11.611 5.572 1.00 98.50 70 GLU A N 1
ATOM 524 C CA . GLU A 1 70 ? -8.986 -13.037 5.897 1.00 98.50 70 GLU A CA 1
ATOM 525 C C . GLU A 1 70 ? -7.915 -13.308 6.964 1.00 98.50 70 GLU A C 1
ATOM 527 O O . GLU A 1 70 ? -8.166 -14.056 7.917 1.00 98.50 70 GLU A O 1
ATOM 532 N N . LEU A 1 71 ? -6.740 -12.682 6.855 1.00 98.62 71 LEU A N 1
ATOM 533 C CA . LEU A 1 71 ? -5.684 -12.772 7.861 1.00 98.62 71 LEU A CA 1
ATOM 534 C C . LEU A 1 71 ? -6.181 -12.221 9.199 1.00 98.62 71 LEU A C 1
ATOM 536 O O . LEU A 1 71 ? -6.084 -12.910 10.218 1.00 98.62 71 LEU A O 1
ATOM 540 N N . LEU A 1 72 ? -6.794 -11.034 9.201 1.00 98.69 72 LEU A N 1
ATOM 541 C CA . LEU A 1 72 ? -7.339 -10.449 10.423 1.00 98.69 72 LEU A CA 1
ATOM 542 C C . LEU A 1 72 ? -8.464 -11.310 11.021 1.00 98.69 72 LEU A C 1
ATOM 544 O O . LEU A 1 72 ? -8.520 -11.492 12.240 1.00 98.69 72 LEU A O 1
ATOM 548 N N . ARG A 1 73 ? -9.290 -11.955 10.188 1.00 98.75 73 ARG A N 1
ATOM 549 C CA . ARG A 1 73 ? -10.343 -12.881 10.630 1.00 98.75 73 ARG A CA 1
ATOM 550 C C . ARG A 1 73 ? -9.753 -14.091 11.345 1.00 98.75 73 ARG A C 1
ATOM 552 O O . ARG A 1 73 ? -10.340 -14.593 12.306 1.00 98.75 73 ARG A O 1
ATOM 559 N N . ARG A 1 74 ? -8.618 -14.608 10.868 1.00 98.62 74 ARG A N 1
ATOM 560 C CA . ARG A 1 74 ? -7.886 -15.704 11.523 1.00 98.62 74 ARG A CA 1
ATOM 561 C C . ARG A 1 74 ? -7.222 -15.231 12.813 1.00 98.62 74 ARG A C 1
ATOM 563 O O . ARG A 1 74 ? -7.379 -15.901 13.828 1.00 98.62 74 ARG A O 1
ATOM 570 N N . ILE A 1 75 ? -6.593 -14.057 12.806 1.00 98.69 75 ILE A N 1
ATOM 571 C CA . ILE A 1 75 ? -5.999 -13.439 13.999 1.00 98.69 75 ILE A CA 1
ATOM 572 C C . ILE A 1 75 ? -7.055 -13.230 15.091 1.00 98.69 75 ILE A C 1
ATOM 574 O O . ILE A 1 75 ? -6.831 -13.605 16.239 1.00 98.69 75 ILE A O 1
ATOM 578 N N . ARG A 1 76 ? -8.251 -12.733 14.749 1.00 98.31 76 ARG A N 1
ATOM 579 C CA . ARG A 1 76 ? -9.359 -12.546 15.703 1.00 98.31 76 ARG A CA 1
ATOM 580 C C . ARG A 1 76 ? -9.846 -13.846 16.351 1.00 98.31 76 ARG A C 1
ATOM 582 O O . ARG A 1 76 ? -10.395 -13.784 17.449 1.00 98.31 76 ARG A O 1
ATOM 589 N N . LYS A 1 77 ? -9.620 -15.021 15.743 1.00 98.38 77 LYS A N 1
ATOM 590 C CA . LYS A 1 77 ? -9.881 -16.316 16.408 1.00 98.38 77 LYS A CA 1
ATOM 591 C C . LYS A 1 77 ? -8.905 -16.603 17.552 1.00 98.38 77 LYS A C 1
ATOM 593 O O . LYS A 1 77 ? -9.269 -17.351 18.450 1.00 98.38 77 LYS A O 1
ATOM 598 N N . VAL A 1 78 ? -7.703 -16.030 17.499 1.00 98.12 78 VAL A N 1
ATOM 599 C CA . VAL A 1 78 ? -6.654 -16.174 18.517 1.00 98.12 78 VAL A CA 1
ATOM 600 C C . VAL A 1 78 ? -6.798 -15.104 19.593 1.00 98.12 78 VAL A C 1
ATOM 602 O O . VAL A 1 78 ? -6.928 -15.423 20.768 1.00 98.12 78 VAL A O 1
ATOM 605 N N . ILE A 1 79 ? -6.825 -13.830 19.197 1.00 97.31 79 ILE A N 1
ATOM 606 C CA . ILE A 1 79 ? -6.809 -12.711 20.155 1.00 97.31 79 ILE A CA 1
ATOM 607 C C . ILE A 1 79 ? -8.191 -12.420 20.758 1.00 97.31 79 ILE A C 1
ATOM 609 O O . ILE A 1 79 ? -8.292 -11.759 21.787 1.00 97.31 79 ILE A O 1
ATOM 613 N N . GLY A 1 80 ? -9.260 -12.917 20.131 1.00 96.19 80 GLY A N 1
ATOM 614 C CA . GLY A 1 80 ? -10.642 -12.692 20.542 1.00 96.19 80 GLY A CA 1
ATOM 615 C C . GLY A 1 80 ? -11.298 -11.452 19.908 1.00 96.19 80 GLY A C 1
ATOM 616 O O . GLY A 1 80 ? -10.646 -10.630 19.258 1.00 96.19 80 GLY A O 1
ATOM 617 N N . PRO A 1 81 ? -12.625 -11.302 20.073 1.00 95.12 81 PRO A N 1
ATOM 618 C CA . PRO A 1 81 ? -13.394 -10.226 19.443 1.00 95.12 81 PRO A CA 1
ATOM 619 C C . PRO A 1 81 ? -13.233 -8.869 20.144 1.00 95.12 81 PRO A C 1
ATOM 621 O O . PRO A 1 81 ? -13.469 -7.833 19.528 1.00 95.12 81 PRO A O 1
ATOM 624 N N . ASP A 1 82 ? -12.840 -8.865 21.419 1.00 94.75 82 ASP A N 1
ATOM 625 C CA . ASP A 1 82 ? -12.821 -7.6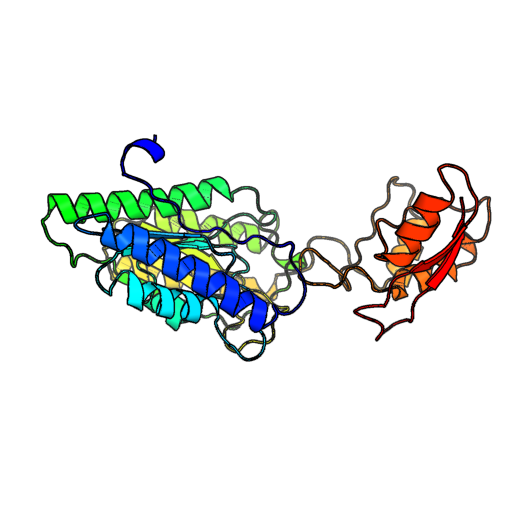52 22.237 1.00 94.75 82 ASP A CA 1
ATOM 626 C C . ASP A 1 82 ? -11.527 -6.839 22.096 1.00 94.75 82 ASP A C 1
ATOM 628 O O . ASP A 1 82 ? -11.531 -5.647 22.398 1.00 94.75 82 ASP A O 1
ATOM 632 N N . VAL A 1 83 ? -10.450 -7.435 21.576 1.00 97.56 83 VAL A N 1
ATOM 633 C CA . VAL A 1 83 ? -9.178 -6.737 21.337 1.00 97.56 83 VAL A CA 1
ATOM 634 C C . VAL A 1 83 ? -9.372 -5.620 20.310 1.00 97.56 83 VAL A C 1
ATOM 636 O O . VAL A 1 83 ? -9.997 -5.833 19.262 1.00 97.56 83 VAL A O 1
ATOM 639 N N . ILE A 1 84 ? -8.857 -4.429 20.629 1.00 98.56 84 ILE A N 1
ATOM 640 C CA . ILE A 1 84 ? -8.877 -3.270 19.732 1.00 98.56 84 ILE A CA 1
ATOM 641 C C . ILE A 1 84 ? -7.854 -3.473 18.622 1.00 98.56 84 ILE A C 1
ATOM 643 O O . ILE A 1 84 ? -6.688 -3.723 18.901 1.00 98.56 84 ILE A O 1
ATOM 647 N N . VAL A 1 85 ? -8.261 -3.328 17.366 1.00 98.81 85 VAL A N 1
ATOM 648 C CA . VAL A 1 85 ? -7.350 -3.437 16.221 1.00 98.81 85 VAL A CA 1
ATOM 649 C C . VAL A 1 85 ? -7.131 -2.060 15.608 1.00 98.81 85 VAL A C 1
ATOM 651 O O . VAL A 1 85 ? -8.081 -1.442 15.131 1.00 98.81 85 VAL A O 1
ATOM 654 N N . SER A 1 86 ? -5.885 -1.593 15.588 1.00 98.81 86 SER A N 1
ATOM 655 C CA . SER A 1 86 ? -5.475 -0.388 14.862 1.00 98.81 86 SER A CA 1
ATOM 656 C C . SER A 1 86 ? -4.593 -0.771 13.686 1.00 98.81 86 SER A C 1
ATOM 658 O O . SER A 1 86 ? -3.590 -1.449 13.893 1.00 98.81 86 SER A O 1
ATOM 660 N N . ALA A 1 87 ? -4.955 -0.369 12.471 1.00 98.69 87 ALA A N 1
ATOM 661 C CA . ALA A 1 87 ? -4.194 -0.687 11.267 1.00 98.69 87 ALA A CA 1
ATOM 662 C C . ALA A 1 87 ? -3.499 0.547 10.673 1.00 98.69 87 ALA A C 1
ATOM 664 O O . ALA A 1 87 ? -4.110 1.612 10.559 1.00 98.69 87 ALA A O 1
ATOM 665 N N . SER A 1 88 ? -2.238 0.378 10.269 1.00 98.44 88 SER A N 1
ATOM 666 C CA . SER A 1 88 ? -1.500 1.297 9.389 1.00 98.44 88 SER A CA 1
ATOM 667 C C . SER A 1 88 ? -1.337 0.649 8.022 1.00 98.44 88 SER A C 1
ATOM 669 O O . SER A 1 88 ? -1.100 -0.557 7.945 1.00 98.44 88 SER A O 1
ATOM 671 N N . MET A 1 89 ? -1.509 1.442 6.961 1.00 98.00 89 MET A N 1
ATOM 672 C CA . MET A 1 89 ? -1.541 0.949 5.585 1.00 98.00 89 MET A CA 1
ATOM 673 C C . MET A 1 89 ? -0.840 1.862 4.587 1.00 98.00 89 MET A C 1
ATOM 675 O O . MET A 1 89 ? -0.720 3.070 4.797 1.00 98.00 89 MET A O 1
ATOM 679 N N . ASP A 1 90 ? -0.483 1.279 3.447 1.00 97.44 90 ASP A N 1
ATOM 680 C CA . ASP A 1 90 ? -0.209 2.045 2.240 1.00 97.44 90 ASP A CA 1
ATOM 681 C C . ASP A 1 90 ? -1.498 2.716 1.733 1.00 97.44 90 ASP A C 1
ATOM 683 O O . ASP A 1 90 ? -2.595 2.160 1.862 1.00 97.44 90 ASP A O 1
ATOM 687 N N . LEU A 1 91 ? -1.388 3.910 1.144 1.00 97.31 91 LEU A N 1
ATOM 688 C CA . LEU A 1 91 ? -2.524 4.596 0.512 1.00 97.31 91 LEU A CA 1
ATOM 689 C C . LEU A 1 91 ? -3.026 3.877 -0.749 1.00 97.31 91 LEU A C 1
ATOM 691 O O . LEU A 1 91 ? -4.169 4.072 -1.160 1.00 97.31 91 LEU A O 1
ATOM 695 N N . HIS A 1 92 ? -2.208 3.006 -1.336 1.00 96.75 92 HIS A N 1
ATOM 696 C CA . HIS A 1 92 ? -2.600 2.091 -2.402 1.00 96.75 92 HIS A CA 1
ATOM 697 C C . HIS A 1 92 ? -3.335 0.851 -1.869 1.00 96.75 92 HIS A C 1
ATOM 699 O O . HIS A 1 92 ? -3.795 0.030 -2.651 1.00 96.75 92 HIS A O 1
ATOM 705 N N . GLY A 1 93 ? -3.492 0.674 -0.554 1.00 96.06 93 GLY A N 1
ATOM 706 C CA . GLY A 1 93 ? -4.270 -0.441 -0.012 1.00 96.06 93 GLY A CA 1
ATOM 707 C C . GLY A 1 93 ? -5.732 -0.444 -0.488 1.00 96.06 93 GLY A C 1
ATOM 708 O O . GLY A 1 93 ? -6.374 0.600 -0.578 1.00 96.06 93 GLY A O 1
ATOM 709 N N . ASN A 1 94 ? -6.296 -1.625 -0.746 1.00 96.50 94 ASN A N 1
ATOM 710 C CA . ASN A 1 94 ? -7.707 -1.801 -1.087 1.00 96.50 94 ASN A CA 1
ATOM 711 C C . ASN A 1 94 ? -8.514 -2.128 0.177 1.00 96.50 94 ASN A C 1
ATOM 713 O O . ASN A 1 94 ? -8.607 -3.283 0.605 1.00 96.50 94 ASN A O 1
ATOM 717 N N . VAL A 1 95 ? -9.111 -1.101 0.786 1.00 97.81 95 VAL A N 1
ATOM 718 C CA . VAL A 1 95 ? -9.857 -1.237 2.046 1.00 97.81 95 VAL A CA 1
ATOM 719 C C . VAL A 1 95 ? -11.260 -1.781 1.799 1.00 97.81 95 VAL A C 1
ATOM 721 O O . VAL A 1 95 ? -12.219 -1.042 1.562 1.00 97.81 95 VAL A O 1
ATOM 724 N N . SER A 1 96 ? -11.409 -3.098 1.891 1.00 98.19 96 SER A N 1
ATOM 725 C CA . SER A 1 96 ? -12.719 -3.727 1.782 1.00 98.19 96 SER A CA 1
ATOM 726 C C . SER A 1 96 ? -13.654 -3.313 2.926 1.00 98.19 96 SER A C 1
ATOM 728 O O . SER A 1 96 ? -13.236 -2.881 4.005 1.00 98.19 96 SER A O 1
ATOM 730 N N . ARG A 1 97 ? -14.962 -3.503 2.712 1.00 97.94 97 ARG A N 1
ATOM 731 C CA . ARG A 1 97 ? -15.963 -3.336 3.774 1.00 97.94 97 ARG A CA 1
ATOM 732 C C . ARG A 1 97 ? -15.686 -4.272 4.956 1.00 97.94 97 ARG A C 1
ATOM 734 O O . ARG A 1 97 ? -15.925 -3.882 6.095 1.00 97.94 97 ARG A O 1
ATOM 741 N N . GLU A 1 98 ? -15.220 -5.491 4.696 1.00 98.19 98 GLU A N 1
ATOM 742 C CA . GLU A 1 98 ? -14.951 -6.480 5.740 1.00 98.19 98 GLU A CA 1
ATOM 743 C C . GLU A 1 98 ? -13.734 -6.074 6.580 1.00 98.19 98 GLU A C 1
ATOM 745 O O . GLU A 1 98 ? -13.834 -6.033 7.807 1.00 98.19 98 GLU A O 1
ATOM 750 N N . LEU A 1 99 ? -12.632 -5.652 5.948 1.00 98.44 99 LEU A N 1
ATOM 751 C CA . LEU A 1 99 ? -11.464 -5.114 6.647 1.00 98.44 99 LEU A CA 1
ATOM 752 C C . LEU A 1 99 ? -11.850 -3.899 7.498 1.00 98.44 99 LEU A C 1
ATOM 754 O O . LEU A 1 99 ? -11.535 -3.850 8.686 1.00 98.44 99 LEU A O 1
ATOM 758 N N . ALA A 1 100 ? -12.616 -2.966 6.922 1.00 98.31 100 ALA A N 1
ATOM 759 C CA . ALA A 1 100 ? -13.130 -1.801 7.633 1.00 98.31 100 ALA A CA 1
ATOM 760 C C . ALA A 1 100 ? -14.034 -2.171 8.819 1.00 98.31 100 ALA A C 1
ATOM 762 O O . ALA A 1 100 ? -14.112 -1.407 9.776 1.00 98.31 100 ALA A O 1
ATOM 763 N N . HIS A 1 101 ? -14.735 -3.310 8.793 1.00 97.31 101 HIS A N 1
ATOM 764 C CA . HIS A 1 101 ? -15.514 -3.799 9.934 1.00 97.31 101 HIS A CA 1
ATOM 765 C C . HIS A 1 101 ? -14.641 -4.461 11.001 1.00 97.31 101 HIS A C 1
ATOM 767 O O . HIS A 1 101 ? -14.924 -4.287 12.188 1.00 97.31 101 HIS A O 1
ATOM 773 N N . GLN A 1 102 ? -13.602 -5.187 10.592 1.00 98.06 102 GLN A N 1
ATOM 774 C CA . GLN A 1 102 ? -12.718 -5.915 11.493 1.00 98.06 102 GLN A CA 1
ATOM 775 C C . GLN A 1 102 ? -11.667 -5.040 12.182 1.00 98.06 102 GLN A C 1
ATOM 777 O O . GLN A 1 102 ? -11.171 -5.451 13.230 1.00 98.06 102 GLN A O 1
ATOM 782 N N . THR A 1 103 ? -11.319 -3.869 11.654 1.00 98.38 103 THR A N 1
ATOM 783 C CA . THR A 1 103 ? -10.461 -2.885 12.338 1.00 98.38 103 THR A CA 1
ATOM 784 C C . THR A 1 103 ? -11.290 -1.951 13.214 1.00 98.38 103 THR A C 1
ATOM 786 O O . THR A 1 103 ? -12.459 -1.719 12.941 1.00 98.38 103 THR A O 1
ATOM 789 N N . ASP A 1 104 ? -10.728 -1.400 14.283 1.00 98.62 104 ASP A N 1
ATOM 790 C CA . ASP A 1 104 ? -11.380 -0.386 15.129 1.00 98.62 104 ASP A CA 1
ATOM 791 C C . ASP A 1 104 ? -10.886 1.020 14.814 1.00 98.62 104 ASP A C 1
ATOM 793 O O . ASP A 1 104 ? -11.652 1.982 14.844 1.00 98.62 104 ASP A O 1
ATOM 797 N N . LEU A 1 105 ? -9.603 1.097 14.478 1.00 98.75 105 LEU A N 1
ATOM 798 C CA . LEU A 1 105 ? -8.889 2.267 14.006 1.00 98.75 105 LEU A CA 1
ATOM 799 C C . LEU A 1 105 ? -8.148 1.860 12.729 1.00 98.75 105 LEU A C 1
ATOM 801 O O . LEU A 1 105 ? -7.662 0.732 12.614 1.00 98.75 105 LEU A O 1
ATOM 805 N N . ILE A 1 106 ? -8.082 2.754 11.752 1.00 98.50 106 ILE A N 1
ATOM 806 C CA . ILE A 1 106 ? -7.442 2.480 10.466 1.00 98.50 106 ILE A CA 1
ATOM 807 C C . ILE A 1 106 ? -6.966 3.791 9.852 1.00 98.50 106 ILE A C 1
ATOM 809 O O . ILE A 1 106 ? -7.693 4.784 9.868 1.00 98.50 106 ILE A O 1
ATOM 813 N N . THR A 1 107 ? -5.741 3.791 9.339 1.00 98.56 107 THR A N 1
ATOM 814 C CA . THR A 1 107 ? -5.103 4.962 8.735 1.00 98.56 107 THR A CA 1
ATOM 815 C C . THR A 1 107 ? -4.147 4.539 7.626 1.00 98.56 107 THR A C 1
ATOM 817 O O . THR A 1 107 ? -3.742 3.376 7.563 1.00 98.56 107 THR A O 1
ATOM 820 N N . CYS A 1 108 ? -3.765 5.475 6.762 1.00 98.50 108 CYS A N 1
ATOM 821 C CA . CYS A 1 108 ? -2.797 5.225 5.700 1.00 98.50 108 CYS A CA 1
ATOM 822 C C . CYS A 1 108 ? -1.826 6.380 5.497 1.00 98.50 108 CYS A C 1
ATOM 824 O O . CYS A 1 108 ? -2.012 7.464 6.055 1.00 98.50 108 CYS A O 1
ATOM 826 N N . TYR A 1 109 ? -0.817 6.137 4.664 1.00 98.25 109 TYR A N 1
ATOM 827 C CA . TYR A 1 109 ? 0.064 7.176 4.140 1.00 98.25 109 TYR A CA 1
ATOM 828 C C . TYR A 1 109 ? -0.748 8.320 3.520 1.00 98.25 109 TYR A C 1
ATOM 830 O O . TYR A 1 109 ? -1.839 8.131 2.973 1.00 98.25 109 TYR A O 1
ATOM 838 N N . ARG A 1 110 ? -0.212 9.530 3.610 1.00 97.69 110 ARG A N 1
ATOM 839 C CA . ARG A 1 110 ? -0.778 10.751 3.023 1.00 97.69 110 ARG A CA 1
ATOM 840 C C . ARG A 1 110 ? 0.127 11.324 1.942 1.00 97.69 110 ARG A C 1
ATOM 842 O O . ARG A 1 110 ? -0.252 12.296 1.285 1.00 97.69 110 ARG A O 1
ATOM 849 N N . MET A 1 111 ? 1.313 10.743 1.753 1.00 97.69 111 MET A N 1
ATOM 850 C CA . MET A 1 111 ? 2.260 11.144 0.724 1.00 97.69 111 MET A CA 1
ATOM 851 C C . MET A 1 111 ? 2.467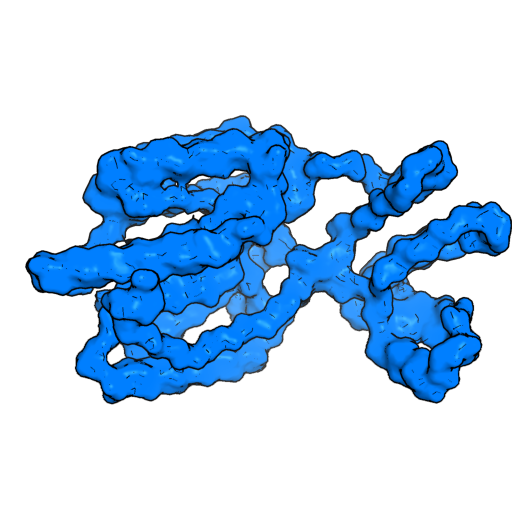 10.044 -0.324 1.00 97.69 111 MET A C 1
ATOM 853 O O . MET A 1 111 ? 2.706 8.884 0.007 1.00 97.69 111 MET A O 1
ATOM 857 N N . ALA A 1 112 ? 2.395 10.430 -1.600 1.00 95.50 112 ALA A N 1
ATOM 858 C CA . ALA A 1 112 ? 2.888 9.666 -2.745 1.00 95.50 112 ALA A CA 1
ATOM 859 C C . ALA A 1 112 ? 3.855 10.582 -3.521 1.00 95.50 112 ALA A C 1
ATOM 861 O O . ALA A 1 112 ? 3.407 11.597 -4.063 1.00 95.50 112 ALA A O 1
ATOM 862 N N . PRO A 1 113 ? 5.170 10.293 -3.571 1.00 94.19 113 PRO A N 1
ATOM 863 C CA . PRO A 1 113 ? 5.861 9.128 -3.003 1.00 94.19 113 PRO A CA 1
ATOM 864 C C . PRO A 1 113 ? 5.791 9.056 -1.468 1.00 94.19 113 PRO A C 1
ATOM 866 O O . PRO A 1 113 ? 5.579 10.067 -0.803 1.00 94.19 113 PRO A O 1
ATOM 869 N N . HIS A 1 114 ? 5.957 7.846 -0.929 1.00 95.56 114 HIS A N 1
ATOM 870 C CA . HIS A 1 114 ? 5.795 7.550 0.497 1.00 95.56 114 HIS A CA 1
ATOM 871 C C . HIS A 1 114 ? 6.974 8.087 1.309 1.00 95.56 114 HIS A C 1
ATOM 873 O O . HIS A 1 114 ? 8.030 7.466 1.403 1.00 95.56 114 HIS A O 1
ATOM 879 N N . GLU A 1 115 ? 6.786 9.275 1.872 1.00 96.81 115 GLU A N 1
ATOM 880 C CA . GLU A 1 115 ? 7.750 9.943 2.752 1.00 96.81 115 GLU A CA 1
ATOM 881 C C . GLU A 1 115 ? 7.285 9.942 4.216 1.00 96.81 115 GLU A C 1
ATOM 883 O O . GLU A 1 115 ? 8.067 10.294 5.092 1.00 96.81 115 GLU A O 1
ATOM 888 N N . ASP A 1 116 ? 6.039 9.520 4.476 1.00 97.69 116 ASP A N 1
ATOM 889 C CA . ASP A 1 116 ? 5.356 9.599 5.772 1.00 97.69 116 ASP A CA 1
ATOM 890 C C . ASP A 1 116 ? 4.983 8.223 6.364 1.00 97.69 116 ASP A C 1
ATOM 892 O O . ASP A 1 116 ? 4.003 8.079 7.109 1.00 97.69 116 ASP A O 1
ATOM 896 N N . GLU A 1 117 ? 5.750 7.182 6.014 1.00 97.06 117 GLU A N 1
ATOM 897 C CA . GLU A 1 117 ? 5.537 5.818 6.512 1.00 97.06 117 GLU A CA 1
ATOM 898 C C . GLU A 1 117 ? 5.604 5.777 8.045 1.00 97.06 117 GLU A C 1
ATOM 900 O O . GLU A 1 117 ? 4.701 5.251 8.700 1.00 97.06 117 GLU A O 1
ATOM 905 N N . GLN A 1 118 ? 6.654 6.356 8.635 1.00 97.44 118 GLN A N 1
ATOM 906 C CA . GLN A 1 118 ? 6.864 6.296 10.082 1.00 97.44 118 GLN A CA 1
ATOM 907 C C . GLN A 1 118 ? 5.820 7.114 10.840 1.00 97.44 118 GLN A C 1
ATOM 909 O O . GLN A 1 118 ? 5.288 6.654 11.847 1.00 97.44 118 GLN A O 1
ATOM 914 N N . GLU A 1 119 ? 5.457 8.281 10.320 1.00 97.75 119 GLU A N 1
ATOM 915 C CA . GLU A 1 119 ? 4.415 9.152 10.851 1.00 97.75 119 GLU A CA 1
ATOM 916 C C . GLU A 1 119 ? 3.052 8.449 10.845 1.00 97.75 119 GLU A C 1
ATOM 918 O O . GLU A 1 119 ? 2.261 8.594 11.778 1.00 97.75 119 GLU A O 1
ATOM 923 N N . THR A 1 120 ? 2.772 7.651 9.814 1.00 98.25 120 THR A N 1
ATOM 924 C CA . THR A 1 120 ? 1.547 6.848 9.722 1.00 98.25 120 THR A CA 1
ATOM 925 C C . THR A 1 120 ? 1.531 5.714 10.741 1.00 98.25 120 THR A C 1
ATOM 927 O O . THR A 1 120 ? 0.516 5.507 11.412 1.00 98.25 120 THR A O 1
ATOM 930 N N . LYS A 1 121 ? 2.653 5.009 10.912 1.00 97.88 121 LYS A N 1
ATOM 931 C CA . LYS A 1 121 ? 2.792 3.949 11.922 1.00 97.88 121 LYS A CA 1
ATOM 932 C C . LYS A 1 121 ? 2.688 4.499 13.344 1.00 97.88 121 LYS A C 1
ATOM 934 O O . LYS A 1 121 ? 1.991 3.922 14.181 1.00 97.88 121 LYS A O 1
ATOM 939 N N . GLU A 1 122 ? 3.315 5.645 13.605 1.00 98.12 122 GLU A N 1
ATOM 940 C CA . GLU A 1 122 ? 3.208 6.351 14.882 1.00 98.12 122 GLU A CA 1
ATOM 941 C C . GLU A 1 122 ? 1.764 6.787 15.147 1.00 98.12 122 GLU A C 1
ATOM 943 O O . GLU A 1 122 ? 1.250 6.523 16.232 1.00 98.12 122 GLU A O 1
ATOM 948 N N . ARG A 1 123 ? 1.066 7.352 14.151 1.00 98.44 123 ARG A N 1
ATOM 949 C CA . ARG A 1 123 ? -0.351 7.737 14.270 1.00 98.44 123 ARG A CA 1
ATOM 950 C C . ARG A 1 123 ? -1.254 6.543 14.586 1.00 98.44 123 ARG A C 1
ATOM 952 O O . ARG A 1 123 ? -2.076 6.632 15.496 1.00 98.44 123 ARG A O 1
ATOM 959 N N . ALA A 1 124 ? -1.079 5.408 13.904 1.00 98.62 124 ALA A N 1
ATOM 960 C CA . ALA A 1 124 ? -1.851 4.192 14.176 1.00 98.62 124 ALA A CA 1
ATOM 961 C C . ALA A 1 124 ? -1.636 3.674 15.609 1.00 98.62 124 ALA A C 1
ATOM 963 O O . ALA A 1 124 ? -2.602 3.334 16.304 1.00 98.62 124 ALA A O 1
ATOM 964 N N . CYS A 1 125 ? -0.383 3.646 16.072 1.00 98.62 125 CYS A N 1
ATOM 965 C CA . CYS A 1 125 ? -0.035 3.248 17.435 1.00 98.62 125 CYS A CA 1
ATOM 966 C C . CYS A 1 125 ? -0.544 4.247 18.485 1.00 98.62 125 CYS A C 1
ATOM 968 O O . CYS A 1 125 ? -1.036 3.832 19.534 1.00 98.62 125 CYS A O 1
ATOM 970 N N . GLN A 1 126 ? -0.445 5.550 18.219 1.00 98.56 126 GLN A N 1
ATOM 971 C CA . GLN A 1 126 ? -0.881 6.604 19.133 1.00 98.56 126 GLN A CA 1
ATOM 972 C C . GLN A 1 126 ? -2.401 6.553 19.317 1.00 98.56 126 GLN A C 1
ATOM 974 O O . GLN A 1 126 ? -2.871 6.469 20.450 1.00 98.56 126 GLN A O 1
ATOM 979 N N . ASN A 1 127 ? -3.160 6.458 18.219 1.00 98.56 127 ASN A N 1
ATOM 980 C CA . ASN A 1 127 ? -4.615 6.295 18.260 1.00 98.56 127 ASN A CA 1
ATOM 981 C C . ASN A 1 127 ? -5.026 5.043 19.054 1.00 98.56 127 ASN A C 1
ATOM 983 O O . ASN A 1 127 ? -5.994 5.081 19.818 1.00 98.56 127 ASN A O 1
ATOM 987 N N . LEU A 1 128 ? -4.282 3.936 18.904 1.00 98.75 128 LEU A N 1
ATOM 988 C CA . LEU A 1 128 ? -4.511 2.711 19.673 1.00 98.75 128 LEU A CA 1
ATOM 989 C C . LEU A 1 128 ? -4.310 2.949 21.172 1.00 98.75 128 LEU A C 1
ATOM 991 O O . LEU A 1 128 ? -5.188 2.626 21.970 1.00 98.75 128 LEU A O 1
ATOM 995 N N . VAL A 1 129 ? -3.171 3.524 21.557 1.00 98.50 129 VAL A N 1
ATOM 996 C CA . VAL A 1 129 ? -2.841 3.787 22.963 1.00 98.50 129 VAL A CA 1
ATOM 997 C C . VAL A 1 129 ? -3.835 4.754 23.602 1.00 98.50 129 VAL A C 1
ATOM 999 O O . VAL A 1 129 ? -4.262 4.515 24.734 1.00 98.50 129 VAL A O 1
ATOM 1002 N N . ASP A 1 130 ? -4.236 5.811 22.900 1.00 98.06 130 ASP A N 1
ATOM 1003 C CA . ASP A 1 130 ? -5.188 6.795 23.420 1.00 98.06 130 ASP A CA 1
ATOM 1004 C C . ASP A 1 130 ? -6.563 6.167 23.661 1.00 98.06 130 ASP A C 1
ATOM 1006 O O . ASP A 1 130 ? -7.145 6.336 24.739 1.00 98.06 130 ASP A O 1
ATOM 1010 N N . LEU A 1 131 ? -7.047 5.360 22.709 1.00 98.38 131 LEU A N 1
ATOM 1011 C CA . LEU A 1 131 ? -8.297 4.619 22.857 1.00 98.38 131 LEU A CA 1
ATOM 1012 C C . LEU A 1 131 ? -8.239 3.659 24.054 1.00 98.38 131 LEU A C 1
ATOM 1014 O O . LEU A 1 131 ? -9.145 3.665 24.890 1.00 98.38 131 LEU A O 1
ATOM 1018 N N . LEU A 1 132 ? -7.171 2.869 24.183 1.00 97.75 132 LEU A N 1
ATOM 1019 C CA . LEU A 1 132 ? -7.006 1.944 25.308 1.00 97.75 132 LEU A CA 1
ATOM 1020 C C . LEU A 1 132 ? -6.921 2.689 26.644 1.00 97.75 132 LEU A C 1
ATOM 1022 O O . LEU A 1 132 ? -7.589 2.315 27.609 1.00 97.75 132 LEU A O 1
ATOM 1026 N N . THR A 1 133 ? -6.176 3.792 26.698 1.00 96.81 133 THR A N 1
ATOM 1027 C CA . THR A 1 133 ? -6.080 4.646 27.890 1.00 96.81 133 THR A CA 1
ATOM 1028 C C . THR A 1 133 ? -7.458 5.160 28.307 1.00 96.81 133 THR A C 1
ATOM 1030 O O . THR A 1 133 ? -7.810 5.112 29.489 1.00 96.81 133 THR A O 1
ATOM 1033 N N . GLN A 1 134 ? -8.284 5.578 27.345 1.00 96.56 134 GLN A N 1
ATOM 1034 C CA . GLN A 1 134 ? -9.659 6.000 27.597 1.00 96.56 134 GLN A CA 1
ATOM 1035 C C . GLN A 1 134 ? -10.542 4.844 28.094 1.00 96.56 134 GLN A C 1
ATOM 1037 O O . GLN A 1 134 ? -11.309 5.032 29.045 1.00 96.56 134 GLN A O 1
ATOM 1042 N N . GLN A 1 135 ? -10.417 3.641 27.525 1.00 96.50 135 GLN A N 1
ATOM 1043 C CA . GLN A 1 135 ? -11.122 2.451 28.019 1.00 96.50 135 GLN A CA 1
ATOM 1044 C C . GLN A 1 135 ? -10.750 2.128 29.470 1.00 96.50 135 GLN A C 1
ATOM 1046 O O . GLN A 1 135 ? -11.626 1.857 30.293 1.00 96.50 135 GLN A O 1
ATOM 1051 N N . HIS A 1 136 ? -9.463 2.196 29.816 1.00 93.94 136 HIS A N 1
ATOM 1052 C CA . HIS A 1 136 ? -8.997 1.967 31.184 1.00 93.94 136 HIS A CA 1
ATOM 1053 C C . HIS A 1 136 ? -9.501 3.041 32.155 1.00 93.94 136 HIS A C 1
ATOM 1055 O O . HIS A 1 136 ? -9.967 2.707 33.246 1.00 93.94 136 HIS A O 1
ATOM 1061 N N . ALA A 1 137 ? -9.456 4.317 31.760 1.00 96.44 137 ALA A N 1
ATOM 1062 C CA . ALA A 1 137 ? -9.913 5.430 32.590 1.00 96.44 137 ALA A CA 1
ATOM 1063 C C . ALA A 1 137 ? -11.427 5.376 32.863 1.00 96.44 137 ALA A C 1
ATOM 1065 O O . ALA A 1 137 ? -11.868 5.640 33.982 1.00 96.44 137 ALA A O 1
ATOM 1066 N N . THR A 1 138 ? -12.221 5.004 31.856 1.00 96.38 138 THR A N 1
ATOM 1067 C CA . THR A 1 138 ? -13.689 4.916 31.952 1.00 96.38 138 THR A CA 1
ATOM 1068 C C . THR A 1 138 ? -14.189 3.572 32.481 1.00 96.38 138 THR A C 1
ATOM 1070 O O . THR A 1 138 ? -15.344 3.470 32.890 1.00 96.38 138 THR A O 1
ATOM 1073 N N . ARG A 1 139 ? -13.326 2.546 32.503 1.00 93.88 139 ARG A N 1
ATOM 1074 C CA . ARG A 1 139 ? -13.678 1.134 32.741 1.00 93.88 139 ARG A CA 1
ATOM 1075 C C . ARG A 1 139 ? -14.696 0.579 31.739 1.00 93.88 139 ARG A C 1
ATOM 1077 O O . ARG A 1 139 ? -15.342 -0.429 32.021 1.00 93.88 139 ARG A O 1
ATOM 1084 N N . ASP A 1 140 ? -14.822 1.211 30.575 1.00 94.69 140 ASP A N 1
ATOM 1085 C CA . ASP A 1 140 ? -15.629 0.719 29.465 1.00 94.69 140 ASP A CA 1
ATOM 1086 C C . ASP A 1 140 ? -14.725 0.094 28.399 1.00 94.69 140 ASP A C 1
ATOM 1088 O O . ASP A 1 140 ? -14.253 0.742 27.469 1.00 94.69 140 ASP A O 1
ATOM 1092 N N . HIS A 1 141 ? -14.495 -1.210 28.531 1.00 89.88 141 HIS A N 1
ATOM 1093 C CA . HIS A 1 141 ? -13.711 -1.993 27.574 1.00 89.88 141 HIS A CA 1
ATOM 1094 C C . HIS A 1 141 ? -14.436 -2.267 26.249 1.00 89.88 141 HIS A C 1
ATOM 1096 O O . HIS A 1 141 ? -13.877 -2.915 25.367 1.00 89.88 141 HIS A O 1
ATOM 1102 N N . ARG A 1 142 ? -15.687 -1.816 26.109 1.00 91.19 142 ARG A N 1
ATOM 1103 C CA . ARG A 1 142 ? -16.473 -1.940 24.878 1.00 91.19 142 ARG A CA 1
ATOM 1104 C C . ARG A 1 142 ? -16.548 -0.630 24.104 1.00 91.19 142 ARG A C 1
ATOM 1106 O O . ARG A 1 142 ? -17.125 -0.622 23.016 1.00 91.19 142 ARG A O 1
ATOM 1113 N N . LEU A 1 143 ? -15.978 0.446 24.644 1.00 95.06 143 LEU A N 1
ATOM 1114 C CA . LEU A 1 143 ? -15.930 1.747 24.000 1.00 95.06 143 LEU A CA 1
ATOM 1115 C C . LEU A 1 143 ? -15.173 1.638 22.668 1.00 95.06 143 LEU A C 1
ATOM 1117 O O . LEU A 1 143 ? -13.989 1.303 22.648 1.00 95.06 143 LEU A O 1
ATOM 1121 N N . ARG A 1 144 ? -15.866 1.917 21.560 1.00 97.38 144 ARG A N 1
ATOM 1122 C CA . ARG A 1 144 ? -15.323 1.914 20.193 1.00 97.38 144 ARG A CA 1
ATOM 1123 C C . ARG A 1 144 ? -15.823 3.149 19.439 1.00 97.38 144 ARG A C 1
ATOM 1125 O O . ARG A 1 144 ? -16.985 3.519 19.632 1.00 97.38 144 ARG A O 1
ATOM 1132 N N . PRO A 1 145 ? -14.987 3.783 18.602 1.00 98.12 145 PRO A N 1
ATOM 1133 C CA . PRO A 1 145 ? -15.402 4.943 17.826 1.00 98.12 145 PRO A CA 1
ATOM 1134 C C . PRO A 1 145 ? -16.370 4.558 16.698 1.00 98.12 145 PRO A C 1
ATOM 1136 O O . PRO A 1 145 ? -16.422 3.414 16.237 1.00 98.12 145 PRO A O 1
ATOM 1139 N N . TYR A 1 146 ? -17.134 5.538 16.227 1.00 98.56 146 TYR A N 1
ATOM 1140 C CA . TYR A 1 146 ? -17.860 5.444 14.968 1.00 98.56 146 TYR A CA 1
ATOM 1141 C C . TYR A 1 146 ? -16.881 5.470 13.799 1.00 98.56 146 TYR A C 1
ATOM 1143 O O . TYR A 1 146 ? -15.858 6.150 13.851 1.00 98.56 146 TYR A O 1
ATOM 1151 N N . LYS A 1 147 ? -17.241 4.773 12.721 1.00 98.50 147 LYS A N 1
ATOM 1152 C CA . LYS A 1 147 ? -16.511 4.777 11.453 1.00 98.50 147 LYS A CA 1
ATOM 1153 C C . LYS A 1 147 ? -17.466 5.101 10.315 1.00 98.50 147 LYS A C 1
ATOM 1155 O O . LYS A 1 147 ? -18.575 4.563 10.274 1.00 98.50 147 LYS A O 1
ATOM 1160 N N . ALA A 1 148 ? -17.013 5.922 9.381 1.00 98.69 148 ALA A N 1
ATOM 1161 C CA . ALA A 1 148 ? -17.601 6.061 8.058 1.00 98.69 148 ALA A CA 1
ATOM 1162 C C . ALA A 1 148 ? -16.671 5.393 7.039 1.00 98.69 148 ALA A C 1
ATOM 1164 O O . ALA A 1 148 ? -15.456 5.544 7.120 1.00 98.69 148 ALA A O 1
ATOM 1165 N N . TRP A 1 149 ? -17.249 4.637 6.106 1.00 98.75 149 TRP A N 1
ATOM 1166 C CA . TRP A 1 149 ? -16.545 3.977 5.006 1.00 98.75 149 TRP A CA 1
ATOM 1167 C C . TRP A 1 149 ? -17.300 4.287 3.720 1.00 98.75 149 TRP A C 1
ATOM 1169 O O . TRP A 1 149 ? -18.466 3.899 3.582 1.00 98.75 149 TRP A O 1
ATOM 1179 N N . ILE A 1 150 ? -16.656 5.019 2.813 1.00 98.81 150 ILE A N 1
ATOM 1180 C CA . ILE A 1 150 ? -17.251 5.465 1.555 1.00 98.81 150 ILE A CA 1
ATOM 1181 C C . ILE A 1 150 ? -16.396 4.931 0.403 1.00 98.81 150 ILE A C 1
ATOM 1183 O O . ILE A 1 150 ? -15.297 5.441 0.175 1.00 98.81 150 ILE A O 1
ATOM 1187 N N . PRO A 1 151 ? -16.868 3.902 -0.323 1.00 98.38 151 PRO A N 1
ATOM 1188 C CA . PRO A 1 151 ? -16.195 3.429 -1.520 1.00 98.38 151 PRO A CA 1
ATOM 1189 C C . PRO A 1 151 ? -16.479 4.379 -2.683 1.00 98.38 151 PRO A C 1
ATOM 1191 O O . PRO A 1 151 ? -17.625 4.769 -2.913 1.00 98.38 151 PRO A O 1
ATOM 1194 N N . LEU A 1 152 ? -15.449 4.685 -3.460 1.00 98.25 152 LEU A N 1
ATOM 1195 C CA . LEU A 1 152 ? -15.544 5.482 -4.676 1.00 98.25 152 LEU A CA 1
ATOM 1196 C C . LEU A 1 152 ? -15.169 4.597 -5.864 1.00 98.25 152 LEU A C 1
ATOM 1198 O O . LEU A 1 152 ? -14.139 3.935 -5.796 1.00 98.25 152 LEU A O 1
ATOM 1202 N N . PRO A 1 153 ? -15.952 4.553 -6.956 1.00 96.25 153 PRO A N 1
ATOM 1203 C CA . PRO A 1 153 ? -15.627 3.748 -8.132 1.00 96.25 153 PRO A CA 1
ATOM 1204 C C . PRO A 1 153 ? -14.533 4.426 -8.977 1.00 96.25 153 PRO A C 1
ATOM 1206 O O . PRO A 1 153 ? -14.741 4.751 -10.141 1.00 96.25 153 PRO A O 1
ATOM 1209 N N . ILE A 1 154 ? -13.381 4.672 -8.356 1.00 96.62 154 ILE A N 1
ATOM 1210 C CA . ILE A 1 154 ? -12.180 5.263 -8.941 1.00 96.62 154 ILE A CA 1
ATOM 1211 C C . ILE A 1 154 ? -11.094 4.191 -8.904 1.00 96.62 154 ILE A C 1
ATOM 1213 O O . ILE A 1 154 ? -10.900 3.543 -7.873 1.00 96.62 154 ILE A O 1
ATOM 1217 N N . LEU A 1 155 ? -10.400 4.020 -10.027 1.00 94.25 155 LEU A N 1
ATOM 1218 C CA . LEU A 1 155 ? -9.254 3.133 -10.166 1.00 94.25 155 LEU A CA 1
ATOM 1219 C C . LEU A 1 155 ? -8.154 3.915 -10.882 1.00 94.25 155 LEU A C 1
ATOM 1221 O O . LEU A 1 155 ? -8.318 4.270 -12.047 1.00 94.25 155 LEU A O 1
ATOM 1225 N N . LEU A 1 156 ? -7.076 4.228 -10.165 1.00 94.44 156 LEU A N 1
ATOM 1226 C CA . LEU A 1 156 ? -5.968 5.037 -10.670 1.00 94.44 156 LEU A CA 1
ATOM 1227 C C . LEU A 1 156 ? -4.651 4.273 -10.487 1.00 94.44 156 LEU A C 1
ATOM 1229 O O . LEU A 1 156 ? -4.425 3.717 -9.410 1.00 94.44 156 LEU A O 1
ATOM 1233 N N . PRO A 1 157 ? -3.781 4.227 -11.508 1.00 91.94 157 PRO A N 1
ATOM 1234 C CA . PRO A 1 157 ? -2.449 3.662 -11.364 1.00 91.94 157 PRO A CA 1
ATOM 1235 C C . PRO A 1 157 ? -1.547 4.608 -10.554 1.00 91.94 157 PRO A C 1
ATOM 1237 O O . PRO A 1 157 ? -1.749 5.825 -10.542 1.00 91.94 157 PRO A O 1
ATOM 1240 N N . GLY A 1 158 ? -0.530 4.052 -9.890 1.00 89.44 158 GLY A N 1
ATOM 1241 C CA . GLY A 1 158 ? 0.358 4.808 -8.997 1.00 89.44 158 GLY A CA 1
ATOM 1242 C C . GLY A 1 158 ? 1.079 5.981 -9.676 1.00 89.44 158 GLY A C 1
ATOM 1243 O O . GLY A 1 158 ? 1.351 7.002 -9.046 1.00 89.44 158 GLY A O 1
ATOM 1244 N N . GLU A 1 159 ? 1.337 5.898 -10.986 1.00 90.38 159 GLU A N 1
ATOM 1245 C CA . GLU A 1 159 ? 1.970 6.976 -11.755 1.00 90.38 159 GLU A CA 1
ATOM 1246 C C . GLU A 1 159 ? 1.092 8.230 -11.917 1.00 90.38 159 GLU A C 1
ATOM 1248 O O . GLU A 1 159 ? 1.587 9.262 -12.380 1.00 90.38 159 GLU A O 1
ATOM 1253 N N . GLN A 1 160 ? -0.191 8.156 -11.548 1.00 94.31 160 GLN A N 1
ATOM 1254 C CA . GLN A 1 160 ? -1.139 9.271 -11.604 1.00 94.31 160 GLN A CA 1
ATOM 1255 C C . GLN A 1 160 ? -1.457 9.857 -10.222 1.00 94.31 160 GLN A C 1
ATOM 1257 O O . GLN A 1 160 ? -2.031 10.937 -10.130 1.00 94.31 160 GLN A O 1
ATOM 1262 N N . THR A 1 161 ? -1.085 9.190 -9.125 1.00 94.75 161 THR A N 1
ATOM 1263 C CA . THR A 1 161 ? -1.599 9.500 -7.775 1.00 94.75 161 THR A CA 1
ATOM 1264 C C . THR A 1 161 ? -0.625 10.276 -6.883 1.00 94.75 161 THR A C 1
ATOM 1266 O O . THR A 1 161 ? -0.844 10.385 -5.678 1.00 94.75 161 THR A O 1
ATOM 1269 N N . SER A 1 162 ? 0.440 10.861 -7.446 1.00 96.19 162 SER A N 1
ATOM 1270 C CA . SER A 1 162 ? 1.426 11.639 -6.678 1.00 96.19 162 SER A CA 1
ATOM 1271 C C . SER A 1 162 ? 0.793 12.830 -5.961 1.00 96.19 162 SER A C 1
ATOM 1273 O O . SER A 1 162 ? 0.341 13.784 -6.592 1.00 96.19 162 SER A O 1
ATOM 1275 N N . THR A 1 163 ? 0.866 12.845 -4.632 1.00 97.06 163 THR A N 1
ATOM 1276 C CA . THR A 1 163 ? 0.305 13.915 -3.792 1.00 97.06 163 THR A CA 1
ATOM 1277 C C . THR A 1 163 ? 1.124 15.207 -3.826 1.00 97.06 163 THR A C 1
ATOM 1279 O O . THR A 1 163 ? 0.752 16.210 -3.215 1.00 97.06 163 THR A O 1
ATOM 1282 N N . ARG A 1 164 ? 2.234 15.228 -4.575 1.00 96.38 164 ARG A N 1
ATOM 1283 C CA . ARG A 1 164 ? 3.039 16.435 -4.814 1.00 96.38 164 ARG A CA 1
ATOM 1284 C C . ARG A 1 164 ? 2.411 17.377 -5.847 1.00 96.38 164 ARG A C 1
ATOM 1286 O O . ARG A 1 164 ? 2.762 18.561 -5.867 1.00 96.38 164 ARG A O 1
ATOM 1293 N N .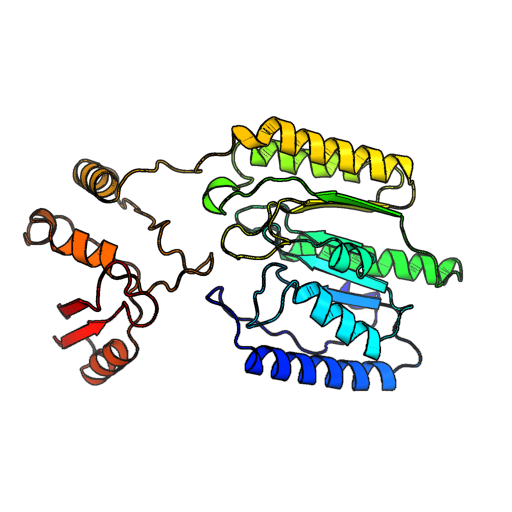 VAL A 1 165 ? 1.515 16.877 -6.698 1.00 96.44 165 VAL A N 1
ATOM 1294 C CA . VAL A 1 165 ? 0.911 17.620 -7.816 1.00 96.44 165 VAL A CA 1
ATOM 1295 C C . VAL A 1 165 ? -0.614 17.608 -7.739 1.00 96.44 165 VAL A C 1
ATOM 1297 O O . VAL A 1 165 ? -1.209 16.800 -7.030 1.00 96.44 165 VAL A O 1
ATOM 1300 N N . GLU A 1 166 ? -1.253 18.546 -8.433 1.00 97.19 166 GLU A N 1
ATOM 1301 C CA . GLU A 1 166 ? -2.710 18.527 -8.573 1.00 97.19 166 GLU A CA 1
ATOM 1302 C C . GLU A 1 166 ? -3.145 17.376 -9.492 1.00 97.19 166 GLU A C 1
ATOM 1304 O O . GLU A 1 166 ? -2.417 17.073 -10.439 1.00 97.19 166 GLU A O 1
ATOM 1309 N N . PRO A 1 167 ? -4.314 16.759 -9.244 1.00 97.50 167 PRO A N 1
ATOM 1310 C CA . PRO A 1 167 ? -5.284 17.088 -8.188 1.00 97.50 167 PRO A CA 1
ATOM 1311 C C . PRO A 1 167 ? -5.019 16.434 -6.819 1.00 97.50 167 PRO A C 1
ATOM 1313 O O . PRO A 1 167 ? -5.585 16.860 -5.813 1.00 97.50 167 PRO A O 1
ATOM 1316 N N . ALA A 1 168 ? -4.160 15.415 -6.732 1.00 97.81 168 ALA A N 1
ATOM 1317 C CA . ALA A 1 168 ? -3.941 14.676 -5.485 1.00 97.81 168 ALA A CA 1
ATOM 1318 C C . ALA A 1 168 ? -3.502 15.584 -4.319 1.00 97.81 168 ALA A C 1
ATOM 1320 O O . ALA A 1 168 ? -3.899 15.371 -3.174 1.00 97.81 168 ALA A O 1
ATOM 1321 N N . LYS A 1 169 ? -2.732 16.637 -4.608 1.00 98.12 169 LYS A N 1
ATOM 1322 C CA . LYS A 1 169 ? -2.272 17.615 -3.620 1.00 98.12 169 LYS A CA 1
ATOM 1323 C C . LYS A 1 169 ? -3.415 18.247 -2.824 1.00 98.12 169 LYS A C 1
ATOM 1325 O O . LYS A 1 169 ? -3.362 18.221 -1.593 1.00 98.12 169 LYS A O 1
ATOM 1330 N N . HIS A 1 170 ? -4.435 18.819 -3.472 1.00 98.38 170 HIS A N 1
ATOM 1331 C CA . HIS A 1 170 ? -5.542 19.432 -2.729 1.00 98.38 170 HIS A CA 1
ATOM 1332 C C . HIS A 1 170 ? -6.462 18.384 -2.087 1.00 98.38 170 HIS A C 1
ATOM 1334 O O . HIS A 1 170 ? -6.955 18.615 -0.982 1.00 98.38 170 HIS A O 1
ATOM 1340 N N . VAL A 1 171 ? -6.643 17.225 -2.732 1.00 98.56 171 VAL A N 1
ATOM 1341 C CA . VAL A 1 171 ? -7.426 16.104 -2.187 1.00 98.56 171 VAL A CA 1
ATOM 1342 C C . VAL A 1 171 ? -6.846 15.642 -0.846 1.00 98.56 171 VAL A C 1
ATOM 1344 O O . VAL A 1 171 ? -7.567 15.566 0.147 1.00 98.56 171 VAL A O 1
ATOM 1347 N N . TYR A 1 172 ? -5.533 15.409 -0.775 1.00 98.50 172 TYR A N 1
ATOM 1348 C CA . TYR A 1 172 ? -4.870 14.986 0.462 1.00 98.50 172 TYR A CA 1
ATOM 1349 C C . TYR A 1 172 ? -4.702 16.127 1.475 1.00 98.50 172 TYR A C 1
ATOM 1351 O O . TYR A 1 172 ? -4.749 15.882 2.681 1.00 98.50 172 TYR A O 1
ATOM 1359 N N . ALA A 1 173 ? -4.588 17.385 1.032 1.00 98.19 173 ALA A N 1
ATOM 1360 C CA . ALA A 1 173 ? -4.579 18.533 1.942 1.00 98.19 173 ALA A CA 1
ATOM 1361 C C . ALA A 1 173 ? -5.892 18.664 2.742 1.00 98.19 173 ALA A C 1
ATOM 1363 O O . ALA A 1 173 ? -5.859 19.075 3.908 1.00 98.19 173 ALA A O 1
ATOM 1364 N N . ALA A 1 174 ? -7.030 18.273 2.152 1.00 98.44 174 ALA A N 1
ATOM 1365 C CA . ALA A 1 174 ? -8.342 18.325 2.799 1.00 98.44 174 ALA A CA 1
ATOM 1366 C C . ALA A 1 174 ? -8.451 17.412 4.037 1.00 98.44 174 ALA A C 1
ATOM 1368 O O . ALA A 1 174 ? -9.207 17.728 4.958 1.00 98.44 174 ALA A O 1
ATOM 1369 N N . VAL A 1 175 ? -7.660 16.331 4.111 1.00 98.56 175 VAL A N 1
ATOM 1370 C CA . VAL A 1 175 ? -7.660 15.376 5.239 1.00 98.56 175 VAL A CA 1
ATOM 1371 C C . VAL A 1 175 ? -7.453 16.092 6.574 1.00 98.56 175 VAL A C 1
ATOM 1373 O O . VAL A 1 175 ? -8.234 15.902 7.506 1.00 98.56 175 VAL A O 1
ATOM 1376 N N . SER A 1 176 ? -6.475 16.999 6.632 1.00 97.44 176 SER A N 1
ATOM 1377 C CA . SER A 1 176 ? -6.149 17.758 7.846 1.00 97.44 176 SER A CA 1
ATOM 1378 C C . SER A 1 176 ? -7.314 18.618 8.359 1.00 97.44 176 SER A C 1
ATOM 1380 O O . SER A 1 176 ? -7.477 18.797 9.567 1.00 97.44 176 SER A O 1
ATOM 1382 N N . GLY A 1 177 ? -8.159 19.123 7.454 1.00 97.88 177 GLY A N 1
ATOM 1383 C CA . GLY A 1 177 ? -9.346 19.901 7.804 1.00 97.88 177 GLY A CA 1
ATOM 1384 C C . GLY A 1 177 ? -10.447 19.049 8.434 1.00 97.88 177 GLY A C 1
ATOM 1385 O O . GLY A 1 177 ? -11.165 19.527 9.314 1.00 97.88 177 GLY A O 1
ATOM 1386 N N . VAL A 1 178 ? -10.566 17.782 8.027 1.00 98.44 178 VAL A N 1
ATOM 1387 C CA . VAL A 1 178 ? -11.498 16.828 8.640 1.00 98.44 178 VAL A CA 1
ATOM 1388 C C . VAL A 1 178 ? -10.980 16.326 9.984 1.00 98.44 178 VAL A C 1
ATOM 1390 O O . VAL A 1 178 ? -11.751 16.291 10.941 1.00 98.44 178 VAL A O 1
ATOM 1393 N N . GLU A 1 179 ? -9.690 16.014 10.098 1.00 97.50 179 GLU A N 1
ATOM 1394 C CA . GLU A 1 179 ? -9.082 15.598 11.370 1.00 97.50 179 GLU A CA 1
ATOM 1395 C C . GLU A 1 179 ? -9.193 16.658 12.468 1.00 97.50 179 GLU A C 1
ATOM 1397 O O . GLU A 1 179 ? -9.386 16.330 13.634 1.00 97.50 179 GLU A O 1
ATOM 1402 N N . ALA A 1 180 ? -9.108 17.942 12.110 1.00 97.75 180 ALA A N 1
ATOM 1403 C CA . ALA A 1 180 ? -9.205 19.036 13.072 1.00 97.75 180 ALA A CA 1
ATOM 1404 C C . ALA A 1 180 ? -10.618 19.221 13.667 1.00 97.75 180 ALA A C 1
ATOM 1406 O O . ALA A 1 180 ? -10.806 20.052 14.563 1.00 97.75 180 ALA A O 1
ATOM 1407 N N . ARG A 1 181 ? -11.633 18.495 13.175 1.00 98.12 181 ARG A N 1
ATOM 1408 C CA . ARG A 1 181 ? -13.014 18.629 13.653 1.00 98.12 181 ARG A CA 1
ATOM 1409 C C . ARG A 1 181 ? -13.171 18.030 15.051 1.00 98.12 181 ARG A C 1
ATOM 1411 O O . ARG A 1 181 ? -12.736 16.903 15.293 1.00 98.12 181 ARG A O 1
ATOM 1418 N N . PRO A 1 182 ? -13.874 18.719 15.969 1.00 98.12 182 PRO A N 1
ATOM 1419 C CA . PRO A 1 182 ? -14.194 18.152 17.271 1.00 98.12 182 PRO A CA 1
ATOM 1420 C C . PRO A 1 182 ? -14.902 16.800 17.138 1.00 98.12 182 PRO A C 1
ATOM 1422 O O . PRO A 1 182 ? -15.919 16.685 16.457 1.00 98.12 182 PRO A O 1
ATOM 1425 N N . GLY A 1 183 ? -14.366 15.783 17.811 1.00 97.50 183 GLY A N 1
ATOM 1426 C CA . GLY A 1 183 ? -14.937 14.438 17.807 1.00 97.50 183 GLY A CA 1
ATOM 1427 C C . GLY A 1 183 ? -14.471 13.536 16.662 1.00 97.50 183 GLY A C 1
ATOM 1428 O O . GLY A 1 183 ? -14.906 12.388 16.638 1.00 97.50 183 GLY A O 1
ATOM 1429 N N . VAL A 1 184 ? -13.584 13.983 15.770 1.00 98.75 184 VAL A N 1
ATOM 1430 C CA . VAL A 1 184 ? -12.870 13.116 14.815 1.00 98.75 184 VAL A CA 1
ATOM 1431 C C . VAL A 1 184 ? -11.538 12.672 15.433 1.00 98.75 184 VAL A C 1
ATOM 1433 O O . VAL A 1 184 ? -10.867 13.459 16.093 1.00 98.75 184 VAL A O 1
ATOM 1436 N N . ILE A 1 185 ? -11.196 11.391 15.281 1.00 98.56 185 ILE A N 1
ATOM 1437 C CA . ILE A 1 185 ? -9.900 10.813 15.680 1.00 98.56 185 ILE A CA 1
ATOM 1438 C C . ILE A 1 185 ? -8.940 10.834 14.491 1.00 98.56 185 ILE A C 1
ATOM 1440 O O . ILE A 1 185 ? -7.800 11.252 14.636 1.00 98.56 185 ILE A O 1
ATOM 1444 N N . ASP A 1 186 ? -9.394 10.357 13.329 1.00 98.69 186 ASP A N 1
ATOM 1445 C CA . ASP A 1 186 ? -8.579 10.274 12.115 1.00 98.69 186 ASP A CA 1
ATOM 1446 C C . ASP A 1 186 ? -9.472 10.251 10.866 1.00 98.69 186 ASP A C 1
ATOM 1448 O O . ASP A 1 186 ? -10.638 9.839 10.922 1.00 98.69 186 ASP A O 1
ATOM 1452 N N . ALA A 1 187 ? -8.907 10.657 9.735 1.00 98.69 187 ALA A N 1
ATOM 1453 C CA . ALA A 1 187 ? -9.479 10.512 8.409 1.00 98.69 187 ALA A CA 1
ATOM 1454 C C . ALA A 1 187 ? -8.381 10.162 7.396 1.00 98.69 187 ALA A C 1
ATOM 1456 O O . ALA A 1 187 ? -7.231 10.587 7.516 1.00 98.69 187 ALA A O 1
ATOM 1457 N N . ALA A 1 188 ? -8.734 9.366 6.393 1.00 98.56 188 ALA A N 1
ATOM 1458 C CA . ALA A 1 188 ? -7.776 8.825 5.442 1.00 98.56 188 ALA A CA 1
ATOM 1459 C C . ALA A 1 188 ? -8.427 8.535 4.084 1.00 98.56 188 ALA A C 1
ATOM 1461 O O . ALA A 1 188 ? -9.626 8.248 3.989 1.00 98.56 188 ALA A O 1
ATOM 1462 N N . ILE A 1 189 ? -7.605 8.622 3.037 1.00 98.75 189 ILE A N 1
ATOM 1463 C CA . ILE A 1 189 ? -7.978 8.375 1.645 1.00 98.75 189 ILE A CA 1
ATOM 1464 C C . ILE A 1 189 ? -7.041 7.304 1.098 1.00 98.75 189 ILE A C 1
ATOM 1466 O O . ILE A 1 189 ? -5.835 7.524 0.984 1.00 98.75 189 ILE A O 1
ATOM 1470 N N . TRP A 1 190 ? -7.624 6.176 0.715 1.00 98.50 190 TRP A N 1
ATOM 1471 C CA . TRP A 1 190 ? -6.968 5.154 -0.081 1.00 98.50 190 TRP A CA 1
ATOM 1472 C C . TRP A 1 190 ? -7.332 5.374 -1.542 1.00 98.50 190 TRP A C 1
ATOM 1474 O O . TRP A 1 190 ? -8.516 5.406 -1.884 1.00 98.50 190 TRP A O 1
ATOM 1484 N N . VAL A 1 191 ? -6.333 5.506 -2.412 1.00 97.06 191 VAL A N 1
ATOM 1485 C CA . VAL A 1 191 ? -6.557 5.548 -3.869 1.00 97.06 191 VAL A CA 1
ATOM 1486 C C . VAL A 1 191 ? -6.841 4.155 -4.437 1.00 97.06 191 VAL A C 1
ATOM 1488 O O . VAL A 1 191 ? -7.429 4.045 -5.512 1.00 97.06 191 VAL A O 1
ATOM 1491 N N . GLY A 1 192 ? -6.490 3.107 -3.684 1.00 95.50 192 GLY A N 1
ATOM 1492 C CA . GLY A 1 192 ? -6.579 1.711 -4.101 1.00 95.50 192 GLY A CA 1
ATOM 1493 C C . GLY A 1 192 ? -5.411 1.287 -4.992 1.00 95.50 192 GLY A C 1
ATOM 1494 O O . GLY A 1 192 ? -4.586 2.100 -5.410 1.00 95.50 192 GLY A O 1
ATOM 1495 N N . TYR A 1 193 ? -5.341 -0.007 -5.285 1.00 94.62 193 TYR A N 1
ATOM 1496 C CA . TYR A 1 193 ? -4.313 -0.598 -6.132 1.00 94.62 193 TYR A CA 1
ATOM 1497 C C . TYR A 1 193 ? -4.938 -1.143 -7.410 1.00 94.62 193 TYR A C 1
ATOM 1499 O O . TYR A 1 193 ? -5.723 -2.094 -7.378 1.00 94.62 193 TYR A O 1
ATOM 1507 N N . ALA A 1 194 ? -4.581 -0.521 -8.535 1.00 92.94 194 ALA A N 1
ATOM 1508 C CA . ALA A 1 194 ? -5.185 -0.781 -9.839 1.00 92.94 194 ALA A CA 1
ATOM 1509 C C . ALA A 1 194 ? -4.756 -2.102 -10.493 1.00 92.94 194 ALA A C 1
ATOM 1511 O O . ALA A 1 194 ? -5.445 -2.573 -11.394 1.00 92.94 194 ALA A O 1
ATOM 1512 N N . TRP A 1 195 ? -3.637 -2.685 -10.054 1.00 91.75 195 TRP A N 1
ATOM 1513 C CA . TRP A 1 195 ? -3.014 -3.837 -10.717 1.00 91.75 195 TRP A C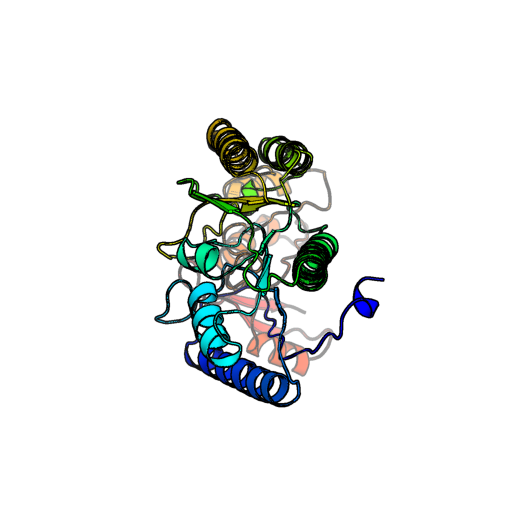A 1
ATOM 1514 C C . TRP A 1 195 ? -3.357 -5.188 -10.090 1.00 91.75 195 TRP A C 1
ATOM 1516 O O . TRP A 1 195 ? -2.974 -6.228 -10.619 1.00 91.75 195 TRP A O 1
ATOM 1526 N N . ALA A 1 196 ? -4.090 -5.193 -8.978 1.00 88.69 196 ALA A N 1
ATOM 1527 C CA . ALA A 1 196 ? -4.764 -6.399 -8.520 1.00 88.69 196 ALA A CA 1
ATOM 1528 C C . ALA A 1 196 ? -6.044 -6.603 -9.352 1.00 88.69 196 ALA A C 1
ATOM 1530 O O . ALA A 1 196 ? -6.662 -5.632 -9.791 1.00 88.69 196 ALA A O 1
ATOM 1531 N N . ASP A 1 197 ? -6.490 -7.844 -9.521 1.00 90.19 197 ASP A N 1
ATOM 1532 C CA . ASP A 1 197 ? -7.829 -8.152 -10.040 1.00 90.19 197 ASP A CA 1
ATOM 1533 C C . ASP A 1 197 ? -8.672 -8.735 -8.903 1.00 90.19 197 ASP A C 1
ATOM 1535 O O . ASP A 1 197 ? -8.766 -9.946 -8.729 1.00 90.19 197 ASP A O 1
ATOM 1539 N N . GLU A 1 198 ? -9.219 -7.855 -8.060 1.00 93.62 198 GLU A N 1
ATOM 1540 C CA . GLU A 1 198 ? -10.054 -8.241 -6.925 1.00 93.62 198 GLU A CA 1
ATOM 1541 C C . GLU A 1 198 ? -11.335 -7.392 -6.846 1.00 93.62 198 GLU A C 1
ATOM 1543 O O . GLU A 1 198 ? -11.321 -6.191 -7.144 1.00 93.62 198 GLU A O 1
ATOM 1548 N N . PRO A 1 199 ? -12.448 -7.947 -6.321 1.00 94.06 199 PRO A N 1
ATOM 1549 C CA . PRO A 1 199 ? -13.697 -7.203 -6.142 1.00 94.06 199 PRO A CA 1
ATOM 1550 C C . PRO A 1 199 ? -13.564 -5.933 -5.288 1.00 94.06 199 PRO A C 1
ATOM 1552 O O . PRO A 1 199 ? -14.394 -5.023 -5.389 1.00 94.06 199 PRO A O 1
ATOM 1555 N N . ARG A 1 200 ? -12.552 -5.862 -4.415 1.00 94.56 200 ARG A N 1
ATOM 1556 C CA . ARG A 1 200 ? -12.307 -4.734 -3.503 1.00 94.56 200 ARG A CA 1
ATOM 1557 C C . ARG A 1 200 ? -11.529 -3.576 -4.132 1.00 94.56 200 ARG A C 1
ATOM 1559 O O . ARG A 1 200 ? -11.398 -2.555 -3.466 1.00 94.56 200 ARG A O 1
ATOM 1566 N N . ASN A 1 201 ? -11.067 -3.691 -5.375 1.00 94.56 201 ASN A N 1
ATOM 1567 C CA . ASN A 1 201 ? -10.178 -2.695 -5.976 1.00 94.56 201 ASN A CA 1
ATOM 1568 C C . ASN A 1 201 ? -10.941 -1.442 -6.356 1.00 94.56 201 ASN A C 1
ATOM 1570 O O . ASN A 1 201 ? -11.775 -1.450 -7.263 1.00 94.56 201 ASN A O 1
ATOM 1574 N N . ARG A 1 202 ? -10.706 -0.395 -5.573 1.00 95.81 202 ARG A N 1
ATOM 1575 C CA . ARG A 1 202 ? -11.328 0.918 -5.698 1.00 95.81 202 ARG A CA 1
ATOM 1576 C C . ARG A 1 202 ? -10.726 1.864 -4.667 1.00 95.81 202 ARG A C 1
ATOM 1578 O O . ARG A 1 202 ? -10.253 1.419 -3.621 1.00 95.81 202 ARG A O 1
ATOM 1585 N N . ALA A 1 203 ? -10.869 3.157 -4.906 1.00 98.19 203 ALA A N 1
ATOM 1586 C CA . ALA A 1 203 ? -10.633 4.151 -3.875 1.00 98.19 203 ALA A CA 1
ATOM 1587 C C . ALA A 1 203 ? -11.636 4.037 -2.713 1.00 98.19 203 ALA A C 1
ATOM 1589 O O . ALA A 1 203 ? -12.817 3.713 -2.892 1.00 98.19 203 ALA A O 1
ATOM 1590 N N . VAL A 1 204 ? -11.176 4.360 -1.507 1.00 98.69 204 VAL A N 1
ATOM 1591 C CA . VAL A 1 204 ? -11.984 4.377 -0.286 1.00 98.69 204 VAL A CA 1
ATOM 1592 C C . VAL A 1 204 ? -11.609 5.580 0.561 1.00 98.69 204 VAL A C 1
ATOM 1594 O O . VAL A 1 204 ? -10.436 5.855 0.793 1.00 98.69 204 VAL A O 1
ATOM 1597 N N . VAL A 1 205 ? -12.621 6.256 1.092 1.00 98.88 205 VAL A N 1
ATOM 1598 C CA . VAL A 1 205 ? -12.457 7.250 2.152 1.00 98.88 205 VAL A CA 1
ATOM 1599 C C . VAL A 1 205 ? -12.966 6.669 3.461 1.00 98.88 205 VAL A C 1
ATOM 1601 O O . VAL A 1 205 ? -14.066 6.106 3.513 1.00 98.88 205 VAL A O 1
ATOM 1604 N N . MET A 1 206 ? -12.189 6.842 4.531 1.00 98.62 206 MET A N 1
ATOM 1605 C CA . MET A 1 206 ? -12.657 6.571 5.885 1.00 98.62 206 MET A CA 1
ATOM 1606 C C . MET A 1 206 ? -12.444 7.752 6.817 1.00 98.62 206 MET A C 1
ATOM 1608 O O . MET A 1 206 ? -11.465 8.485 6.711 1.00 98.62 206 MET A O 1
ATOM 1612 N N . ALA A 1 207 ? -13.352 7.879 7.779 1.00 98.75 207 ALA A N 1
ATOM 1613 C CA . ALA A 1 207 ? -13.171 8.709 8.959 1.00 98.75 207 ALA A CA 1
ATOM 1614 C C . ALA A 1 207 ? -13.577 7.909 10.197 1.00 98.75 207 ALA A C 1
ATOM 1616 O O . ALA A 1 207 ? -14.508 7.099 10.144 1.00 98.75 207 ALA A O 1
ATOM 1617 N N . THR A 1 208 ? -12.884 8.141 11.307 1.00 98.75 208 THR A N 1
ATOM 1618 C CA . THR A 1 208 ? -13.119 7.472 12.589 1.00 98.75 208 THR A CA 1
ATOM 1619 C C . THR A 1 208 ? -13.205 8.512 13.697 1.00 98.75 208 THR A C 1
ATOM 1621 O O . THR A 1 208 ? -12.439 9.472 13.697 1.00 98.75 208 THR A O 1
ATOM 1624 N N . GLY A 1 209 ? -14.127 8.359 14.648 1.00 98.56 209 GLY A N 1
ATOM 1625 C CA . GLY A 1 209 ? -14.309 9.351 15.707 1.00 98.56 209 GLY A CA 1
ATOM 1626 C C . GLY A 1 209 ? -15.454 9.079 16.678 1.00 98.56 209 GLY A C 1
ATOM 1627 O O . GLY A 1 209 ? -16.181 8.095 16.576 1.00 98.56 209 GLY A O 1
ATOM 1628 N N . TRP A 1 210 ? -15.615 9.969 17.647 1.00 98.31 210 TRP A N 1
ATOM 1629 C CA . TRP A 1 210 ? -16.623 9.904 18.705 1.00 98.31 210 TRP A CA 1
ATOM 1630 C C . TRP A 1 210 ? -17.925 10.623 18.352 1.00 98.31 210 TRP A C 1
ATOM 1632 O O . TRP A 1 210 ? -18.984 10.237 18.847 1.00 98.31 210 TRP A O 1
ATOM 1642 N N . ASP A 1 211 ? -17.864 11.639 17.489 1.00 98.62 211 ASP A N 1
ATOM 1643 C CA . ASP A 1 211 ? -19.053 12.332 16.998 1.00 98.62 211 ASP A CA 1
ATOM 1644 C C . ASP A 1 211 ? -19.509 11.721 15.669 1.00 98.62 211 ASP A C 1
ATOM 1646 O O . ASP A 1 211 ? -18.840 11.825 14.642 1.00 98.62 211 ASP A O 1
ATOM 1650 N N . LYS A 1 212 ? -20.672 11.064 15.690 1.00 98.56 212 LYS A N 1
ATOM 1651 C CA . LYS A 1 212 ? -21.219 10.372 14.519 1.00 98.56 212 LYS A CA 1
ATOM 1652 C C . LYS A 1 212 ? -21.480 11.316 13.336 1.00 98.56 212 LYS A C 1
ATOM 1654 O O . LYS A 1 212 ? -21.306 10.884 12.199 1.00 98.56 212 LYS A O 1
ATOM 1659 N N . SER A 1 213 ? -21.916 12.553 13.590 1.00 98.62 213 SER A N 1
ATOM 1660 C CA . SER A 1 213 ? -22.206 13.530 12.530 1.00 98.62 213 SER A CA 1
ATOM 1661 C C . SER A 1 213 ? -20.906 14.027 11.919 1.00 98.62 213 SER A C 1
ATOM 1663 O O . SER A 1 213 ? -20.733 13.939 10.709 1.00 98.62 213 SER A O 1
ATOM 1665 N N . ALA A 1 214 ? -19.948 14.437 12.757 1.00 98.69 214 ALA A N 1
ATOM 1666 C CA . ALA A 1 214 ? -18.658 14.939 12.296 1.00 98.69 214 ALA A CA 1
ATOM 1667 C C . ALA A 1 214 ? -17.884 13.886 11.487 1.00 98.69 214 ALA A C 1
ATOM 1669 O O . ALA A 1 214 ? -17.278 14.219 10.470 1.00 98.69 214 ALA A O 1
ATOM 1670 N N . VAL A 1 215 ? -17.944 12.614 11.902 1.00 98.81 215 VAL A N 1
ATOM 1671 C CA . VAL A 1 215 ? -17.340 11.484 11.178 1.00 98.81 215 VAL A CA 1
ATOM 1672 C C . VAL A 1 215 ? -18.002 11.264 9.817 1.00 98.81 215 VAL A C 1
ATOM 1674 O O . VAL A 1 215 ? -17.301 11.122 8.817 1.00 98.81 215 VAL A O 1
ATOM 1677 N N . ALA A 1 216 ? -19.337 11.239 9.759 1.00 98.81 216 ALA A N 1
ATOM 1678 C CA . ALA A 1 216 ? -20.060 11.030 8.505 1.00 98.81 216 ALA A CA 1
ATOM 1679 C C . ALA A 1 216 ? -19.839 12.193 7.525 1.00 98.81 216 ALA A C 1
ATOM 1681 O O . ALA A 1 216 ? -19.406 11.968 6.399 1.00 98.81 216 ALA A O 1
ATOM 1682 N N . GLU A 1 217 ? -20.047 13.429 7.979 1.00 98.75 217 GLU A N 1
ATOM 1683 C CA . GLU A 1 217 ? -19.875 14.642 7.173 1.00 98.75 217 GLU A CA 1
ATOM 1684 C C . GLU A 1 217 ? -18.421 14.828 6.724 1.00 98.75 217 GLU A C 1
ATOM 1686 O O . GLU A 1 217 ? -18.165 15.268 5.606 1.00 98.75 217 GLU A O 1
ATOM 1691 N N . GLY A 1 218 ? -17.454 14.485 7.581 1.00 98.75 218 GLY A N 1
ATOM 1692 C CA . GLY A 1 218 ? -16.034 14.526 7.245 1.00 98.75 218 GLY A CA 1
ATOM 1693 C C . GLY A 1 218 ? -15.667 13.539 6.138 1.00 98.75 218 GLY A C 1
ATOM 1694 O O . GLY A 1 218 ? -15.021 13.916 5.163 1.00 98.75 218 GLY A O 1
ATOM 1695 N N . ALA A 1 219 ? -16.117 12.286 6.248 1.00 98.88 219 ALA A N 1
ATOM 1696 C CA . ALA A 1 219 ? -15.898 11.302 5.192 1.00 98.88 219 ALA A CA 1
ATOM 1697 C C . ALA A 1 219 ? -16.602 11.700 3.885 1.00 98.88 219 ALA A C 1
ATOM 1699 O O . ALA A 1 219 ? -16.007 11.573 2.819 1.00 98.88 219 ALA A O 1
ATOM 1700 N N . GLU A 1 220 ? -17.837 12.207 3.949 1.00 98.88 220 GLU A N 1
ATOM 1701 C CA . GLU A 1 220 ? -18.575 12.683 2.771 1.00 98.88 220 GLU A CA 1
ATOM 1702 C C . GLU A 1 220 ? -17.868 13.856 2.080 1.00 98.88 220 GLU A C 1
ATOM 1704 O O . GLU A 1 220 ? -17.804 13.888 0.852 1.00 98.88 220 GLU A O 1
ATOM 1709 N N . GLU A 1 221 ? -17.290 14.789 2.841 1.00 98.75 221 GLU A N 1
ATOM 1710 C CA . GLU A 1 221 ? -16.516 15.905 2.293 1.00 98.75 221 GLU A CA 1
ATOM 1711 C C . GLU A 1 221 ? -15.262 15.437 1.552 1.00 98.75 221 GLU A C 1
ATOM 1713 O O . GLU A 1 221 ? -15.028 15.859 0.417 1.00 98.75 221 GLU A O 1
ATOM 1718 N N . LEU A 1 222 ? -14.469 14.546 2.156 1.00 98.88 222 LEU A N 1
ATOM 1719 C CA . LEU A 1 222 ? -13.275 13.999 1.505 1.00 98.88 222 LEU A CA 1
ATOM 1720 C C . LEU A 1 222 ? -13.645 13.159 0.282 1.00 98.88 222 LEU A C 1
ATOM 1722 O O . LEU A 1 222 ? -13.021 13.292 -0.769 1.00 98.88 222 LEU A O 1
ATOM 1726 N N . ALA A 1 223 ? -14.690 12.336 0.392 1.00 98.88 223 ALA A N 1
ATOM 1727 C CA . ALA A 1 223 ? -15.172 11.511 -0.707 1.00 98.88 223 ALA A CA 1
ATOM 1728 C C . ALA A 1 223 ? -15.654 12.364 -1.881 1.00 98.88 223 ALA A C 1
ATOM 1730 O O . ALA A 1 223 ? -15.326 12.070 -3.029 1.00 98.88 223 ALA A O 1
ATOM 1731 N N . LYS A 1 224 ? -16.381 13.449 -1.597 1.00 98.81 224 LYS A N 1
ATOM 1732 C CA . LYS A 1 224 ? -16.802 14.412 -2.610 1.00 98.81 224 LYS A CA 1
ATOM 1733 C C . LYS A 1 224 ? -15.613 15.141 -3.224 1.00 98.81 224 LYS A C 1
ATOM 1735 O O . LYS A 1 224 ? -15.564 15.261 -4.436 1.00 98.81 224 LYS A O 1
ATOM 1740 N N . THR A 1 225 ? -14.653 15.588 -2.417 1.00 98.69 225 THR A N 1
ATOM 1741 C CA . THR A 1 225 ? -13.455 16.283 -2.914 1.00 98.69 225 THR A CA 1
ATOM 1742 C C . THR A 1 225 ? -12.672 15.394 -3.877 1.00 98.69 225 THR A C 1
ATOM 1744 O O . THR A 1 225 ? -12.300 15.830 -4.962 1.00 98.69 225 THR A O 1
ATOM 1747 N N . PHE A 1 226 ? -12.481 14.121 -3.522 1.00 98.69 226 PHE A N 1
ATOM 1748 C CA . PHE A 1 226 ? -11.819 13.166 -4.403 1.00 98.69 226 PHE A CA 1
ATOM 1749 C C . PHE A 1 226 ? -12.659 12.878 -5.657 1.00 98.69 226 PHE A C 1
ATOM 1751 O O . PHE A 1 226 ? -12.148 12.932 -6.773 1.00 98.69 226 PHE A O 1
ATOM 1758 N N . TRP A 1 227 ? -13.962 12.633 -5.505 1.00 98.69 227 TRP A N 1
ATOM 1759 C CA . TRP A 1 227 ? -14.846 12.389 -6.644 1.00 98.69 227 TRP A CA 1
ATOM 1760 C C . TRP A 1 227 ? -14.939 13.585 -7.596 1.00 98.69 227 TRP A C 1
ATOM 1762 O O . TRP A 1 227 ? -14.939 13.394 -8.802 1.00 98.69 227 TRP A O 1
ATOM 1772 N N . ASP A 1 228 ? -14.983 14.818 -7.110 1.00 98.56 228 ASP A N 1
ATOM 1773 C CA . ASP A 1 228 ? -15.076 15.996 -7.975 1.00 98.56 228 ASP A CA 1
ATOM 1774 C C . ASP A 1 228 ? -13.776 16.209 -8.778 1.00 98.56 228 ASP A C 1
ATOM 1776 O O . ASP A 1 228 ? -13.829 16.722 -9.893 1.00 98.56 228 ASP A O 1
ATOM 1780 N N . ALA A 1 229 ? -12.632 15.751 -8.256 1.00 98.19 229 ALA A N 1
ATOM 1781 C CA . ALA A 1 229 ? -11.321 15.891 -8.886 1.00 98.19 229 ALA A CA 1
ATOM 1782 C C . ALA A 1 229 ? -10.851 14.658 -9.687 1.00 98.19 229 ALA A C 1
ATOM 1784 O O . ALA A 1 229 ? -9.823 14.723 -10.358 1.00 98.19 229 ALA A O 1
ATOM 1785 N N . HIS A 1 230 ? -11.560 13.522 -9.621 1.00 97.44 230 HIS A N 1
ATOM 1786 C CA . HIS A 1 230 ? -11.057 12.234 -10.134 1.00 97.44 230 HIS A CA 1
ATOM 1787 C C . HIS A 1 230 ? -10.707 12.246 -11.630 1.00 97.44 230 HIS A C 1
ATOM 1789 O O . HIS A 1 230 ? -9.785 11.553 -12.047 1.00 97.44 230 HIS A O 1
ATOM 1795 N N . ALA A 1 231 ? -11.441 13.024 -12.430 1.00 97.31 231 ALA A N 1
ATOM 1796 C CA . ALA A 1 231 ? -11.245 13.108 -13.874 1.00 97.31 231 ALA A CA 1
ATOM 1797 C C . ALA A 1 231 ? -10.007 13.931 -14.268 1.00 97.31 231 ALA A C 1
ATOM 1799 O O . ALA A 1 231 ? -9.569 13.843 -15.413 1.00 97.31 231 ALA A O 1
ATOM 1800 N N . ASP A 1 232 ? -9.454 14.706 -13.331 1.00 97.31 232 ASP A N 1
ATOM 1801 C CA . ASP A 1 232 ? -8.293 15.568 -13.554 1.00 97.31 232 ASP A CA 1
ATOM 1802 C C . ASP A 1 232 ? -6.968 14.875 -13.188 1.00 97.31 232 ASP A C 1
ATOM 1804 O O . ASP A 1 232 ? -5.900 15.463 -13.359 1.00 97.31 232 ASP A O 1
ATOM 1808 N N . PHE A 1 233 ? -7.009 13.642 -12.666 1.00 97.12 233 PHE A N 1
ATOM 1809 C CA . PHE A 1 233 ? -5.804 12.845 -12.438 1.00 97.12 233 PHE A CA 1
ATOM 1810 C C . PHE A 1 233 ? -5.177 12.460 -13.781 1.00 97.12 233 PHE A C 1
ATOM 1812 O O . PHE A 1 233 ? -5.842 11.919 -14.663 1.00 97.12 233 PHE A O 1
ATOM 1819 N N . ASP A 1 234 ? -3.880 12.719 -13.914 1.00 95.06 234 ASP A N 1
ATOM 1820 C CA . ASP A 1 234 ? -3.087 12.406 -15.100 1.00 95.06 234 ASP A CA 1
ATOM 1821 C C . ASP A 1 234 ? -1.674 11.995 -14.671 1.00 95.06 234 ASP A C 1
ATOM 1823 O O . ASP A 1 234 ? -1.285 12.123 -13.506 1.00 95.06 234 ASP A O 1
ATOM 1827 N N . PHE A 1 235 ? -0.893 11.472 -15.608 1.00 93.38 235 PHE A N 1
ATOM 1828 C CA . PHE A 1 235 ? 0.488 11.102 -15.361 1.00 93.38 235 PHE A CA 1
ATOM 1829 C C . PHE A 1 235 ? 1.302 12.313 -14.900 1.00 93.38 235 PHE A C 1
ATOM 1831 O O . PHE A 1 235 ? 1.289 13.382 -15.506 1.00 93.38 235 PHE A O 1
ATOM 1838 N N . VAL A 1 236 ? 2.078 12.118 -13.834 1.00 89.94 236 VAL A N 1
ATOM 1839 C CA . VAL A 1 236 ? 2.879 13.186 -13.207 1.00 89.94 236 VAL A CA 1
ATOM 1840 C C . VAL A 1 236 ? 3.942 13.752 -14.154 1.00 89.94 236 VAL A C 1
ATOM 1842 O O . VAL A 1 236 ? 4.353 14.907 -14.026 1.00 89.94 236 VAL A O 1
ATOM 1845 N N . GLY A 1 237 ? 4.424 12.927 -15.084 1.00 89.56 237 GLY A N 1
ATOM 1846 C CA . GLY A 1 237 ? 5.432 13.290 -16.071 1.00 89.56 237 GLY A CA 1
ATOM 1847 C C . GLY A 1 237 ? 4.924 13.139 -17.506 1.00 89.56 237 GLY A C 1
ATOM 1848 O O . GLY A 1 237 ? 3.917 12.472 -17.735 1.00 89.56 237 GLY A O 1
ATOM 1849 N N . PRO A 1 238 ? 5.641 13.717 -18.490 1.00 92.38 238 PRO A N 1
ATOM 1850 C CA . PRO A 1 238 ? 5.332 13.513 -19.899 1.00 92.38 238 PRO A CA 1
ATOM 1851 C C . PRO A 1 238 ? 5.336 12.024 -20.247 1.00 92.38 238 PRO A C 1
ATOM 1853 O O . PRO A 1 238 ? 6.309 11.321 -19.969 1.00 92.38 238 PRO A O 1
ATOM 1856 N N . THR A 1 239 ? 4.269 11.567 -20.890 1.00 94.50 239 THR A N 1
ATOM 1857 C CA . THR A 1 239 ? 4.141 10.201 -21.394 1.00 94.50 239 THR A CA 1
ATOM 1858 C C . THR A 1 239 ? 4.141 10.184 -22.916 1.00 94.50 239 THR A C 1
ATOM 1860 O O . THR A 1 239 ? 3.948 11.200 -23.587 1.00 94.50 239 THR A O 1
ATOM 1863 N N . GLY A 1 240 ? 4.401 9.010 -23.473 1.00 94.94 240 GLY A N 1
ATOM 1864 C CA . GLY A 1 240 ? 4.404 8.782 -24.906 1.00 94.94 240 GLY A CA 1
ATOM 1865 C C . GLY A 1 240 ? 4.644 7.315 -25.202 1.00 94.94 240 GLY A C 1
ATOM 1866 O O . GLY A 1 240 ? 4.967 6.519 -24.316 1.00 94.94 240 GLY A O 1
ATOM 1867 N N . THR A 1 241 ? 4.504 6.940 -26.466 1.00 95.12 241 THR A N 1
ATOM 1868 C CA . THR A 1 241 ? 4.941 5.617 -26.904 1.00 95.12 241 THR A CA 1
ATOM 1869 C C . THR A 1 241 ? 6.449 5.473 -26.696 1.00 95.12 241 THR A C 1
ATOM 1871 O O . THR A 1 241 ? 7.203 6.443 -26.778 1.00 95.12 241 THR A O 1
ATOM 1874 N N . PHE A 1 242 ? 6.928 4.240 -26.513 1.00 94.06 242 PHE A N 1
ATOM 1875 C CA . PHE A 1 242 ? 8.362 3.980 -26.342 1.00 94.06 242 PHE A CA 1
ATOM 1876 C C . PHE A 1 242 ? 9.219 4.602 -27.460 1.00 94.06 242 PHE A C 1
ATOM 1878 O O . PHE A 1 242 ? 10.287 5.157 -27.209 1.00 94.06 242 PHE A O 1
ATOM 1885 N N . LYS A 1 243 ? 8.717 4.587 -28.704 1.00 95.81 243 LYS A N 1
ATOM 1886 C CA . LYS A 1 243 ? 9.370 5.238 -29.846 1.00 95.81 243 LYS A CA 1
ATOM 1887 C C . LYS A 1 243 ? 9.487 6.753 -29.650 1.00 95.81 243 LYS A C 1
ATOM 1889 O O . LYS A 1 243 ? 10.574 7.287 -29.846 1.00 95.81 243 LYS A O 1
ATOM 1894 N N . GLU A 1 244 ? 8.397 7.429 -29.292 1.00 97.12 244 GLU A N 1
ATOM 1895 C CA . GLU A 1 244 ? 8.377 8.885 -29.080 1.00 97.12 244 GLU A CA 1
ATOM 1896 C C . GLU A 1 244 ? 9.293 9.298 -27.927 1.00 97.1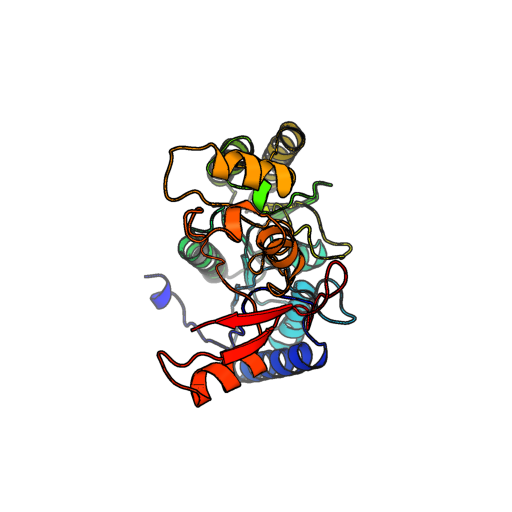2 244 GLU A C 1
ATOM 1898 O O . GLU A 1 244 ? 10.036 10.273 -28.057 1.00 97.12 244 GLU A O 1
ATOM 1903 N N . CYS A 1 245 ? 9.309 8.527 -26.837 1.00 96.38 245 CYS A N 1
ATOM 1904 C CA . CYS A 1 245 ? 10.210 8.758 -25.710 1.00 96.38 245 CYS A CA 1
ATOM 1905 C C . CYS A 1 245 ? 11.683 8.664 -26.138 1.00 96.38 245 CYS A C 1
ATOM 1907 O O . CYS A 1 245 ? 12.477 9.547 -25.809 1.00 96.38 245 CYS A O 1
ATOM 1909 N N . LEU A 1 246 ? 12.050 7.646 -26.927 1.00 95.56 246 LEU A N 1
ATOM 1910 C CA . LEU A 1 246 ? 13.410 7.507 -27.460 1.00 95.56 246 LEU A CA 1
ATOM 1911 C C . LEU A 1 246 ? 13.769 8.625 -28.448 1.00 95.56 246 LEU A C 1
ATOM 1913 O O . LEU A 1 246 ? 14.855 9.190 -28.351 1.00 95.56 246 LEU A O 1
ATOM 1917 N N . ASP A 1 247 ? 12.870 8.983 -29.366 1.00 96.62 247 ASP A N 1
ATOM 1918 C CA . ASP A 1 247 ? 13.091 10.080 -30.322 1.00 96.62 247 ASP A CA 1
ATOM 1919 C C . ASP A 1 247 ? 13.295 11.425 -29.599 1.00 96.62 247 ASP A C 1
ATOM 1921 O O . ASP A 1 247 ? 14.166 12.225 -29.956 1.00 96.62 247 ASP A O 1
ATOM 1925 N N . THR A 1 248 ? 12.532 11.654 -28.529 1.00 96.44 248 THR A N 1
ATOM 1926 C CA . THR A 1 248 ? 12.667 12.837 -27.670 1.00 96.44 248 THR A CA 1
ATOM 1927 C C . THR A 1 248 ? 14.003 12.830 -26.928 1.00 96.44 248 THR A C 1
ATOM 1929 O O . THR A 1 248 ? 14.698 13.846 -26.887 1.00 96.44 248 THR A O 1
ATOM 1932 N N . ALA A 1 249 ? 14.421 11.681 -26.389 1.00 95.50 249 ALA A N 1
ATOM 1933 C CA . ALA A 1 249 ? 15.702 11.551 -25.698 1.00 95.50 249 ALA A CA 1
ATOM 1934 C C . ALA A 1 249 ? 16.900 11.802 -26.632 1.00 95.50 249 ALA A C 1
ATOM 1936 O O . ALA A 1 249 ? 17.852 12.488 -26.250 1.00 95.50 249 ALA A O 1
ATOM 1937 N N . LEU A 1 250 ? 16.835 11.294 -27.869 1.00 94.94 250 LEU A N 1
ATOM 1938 C CA . LEU A 1 250 ? 17.876 11.455 -28.889 1.00 94.94 250 LEU A CA 1
ATOM 1939 C C . LEU A 1 250 ? 18.069 12.916 -29.318 1.00 94.94 250 LEU A C 1
ATOM 1941 O O . LEU A 1 250 ? 19.196 13.335 -29.577 1.00 94.94 250 LEU A O 1
ATOM 1945 N N . THR A 1 251 ? 16.988 13.697 -29.377 1.00 95.75 251 THR A N 1
ATOM 1946 C CA . THR A 1 251 ? 17.028 15.112 -29.793 1.00 95.75 251 THR A CA 1
ATOM 1947 C C . THR A 1 251 ? 17.274 16.083 -28.637 1.00 95.75 251 THR A C 1
ATOM 1949 O O . THR A 1 251 ? 17.717 17.211 -28.860 1.00 95.75 251 THR A O 1
ATOM 1952 N N . SER A 1 252 ? 17.025 15.661 -27.395 1.00 95.56 252 SER A N 1
ATOM 1953 C CA . SER A 1 252 ? 17.253 16.474 -26.201 1.00 95.56 252 SER A CA 1
ATOM 1954 C C . SER A 1 252 ? 18.740 16.761 -25.973 1.00 95.56 252 SER A C 1
ATOM 1956 O O . SER A 1 252 ? 19.588 15.890 -26.170 1.00 95.56 252 SER A O 1
ATOM 1958 N N . SER A 1 253 ? 19.062 17.953 -25.466 1.00 95.19 253 SER A N 1
ATOM 1959 C CA . SER A 1 253 ? 20.395 18.313 -24.959 1.00 95.19 253 SER A CA 1
ATOM 1960 C C . SER A 1 253 ? 20.558 18.091 -23.446 1.00 95.19 253 SER A C 1
ATOM 1962 O O . SER A 1 253 ? 21.675 18.175 -22.937 1.00 95.19 253 SER A O 1
ATOM 1964 N N . ALA A 1 254 ? 19.477 17.789 -22.715 1.00 94.12 254 ALA A N 1
ATOM 1965 C CA . ALA A 1 254 ? 19.512 17.564 -21.269 1.00 94.12 254 ALA A CA 1
ATOM 1966 C C . ALA A 1 254 ? 20.093 16.182 -20.932 1.00 94.12 254 ALA A C 1
ATOM 1968 O O . ALA A 1 254 ? 19.697 15.178 -21.530 1.00 94.12 254 ALA A O 1
ATOM 1969 N N . ARG A 1 255 ? 21.031 16.109 -19.980 1.00 92.38 255 ARG A N 1
ATOM 1970 C CA . ARG A 1 255 ? 21.673 14.855 -19.554 1.00 92.38 255 ARG A CA 1
ATOM 1971 C C . ARG A 1 255 ? 21.863 14.821 -18.025 1.00 92.38 255 ARG A C 1
ATOM 1973 O O . ARG A 1 255 ? 22.293 15.836 -17.477 1.00 92.38 255 ARG A O 1
ATOM 1980 N N . PRO A 1 256 ? 21.618 13.677 -17.354 1.00 92.94 256 PRO A N 1
ATOM 1981 C CA . PRO A 1 256 ? 21.021 12.451 -17.903 1.00 92.94 256 PRO A CA 1
ATOM 1982 C C . PRO A 1 256 ? 19.556 12.659 -18.332 1.00 92.94 256 PRO A C 1
ATOM 1984 O O . PRO A 1 256 ? 18.865 13.522 -17.798 1.00 92.94 256 PRO A O 1
ATOM 1987 N N . PHE A 1 257 ? 19.104 11.887 -19.325 1.00 94.38 257 PHE A N 1
ATOM 1988 C CA . PHE A 1 257 ? 17.699 11.828 -19.737 1.00 94.38 257 PHE A CA 1
ATOM 1989 C C . PHE A 1 257 ? 17.123 10.501 -19.244 1.00 94.38 257 PHE A C 1
ATOM 1991 O O . PHE A 1 257 ? 17.668 9.448 -19.571 1.00 94.38 257 PHE A O 1
ATOM 1998 N N . PHE A 1 258 ? 16.057 10.555 -18.449 1.00 94.25 258 PHE A N 1
ATOM 1999 C CA . PHE A 1 258 ? 15.432 9.369 -17.870 1.00 94.25 258 PHE A CA 1
ATOM 2000 C C . PHE A 1 258 ? 14.172 9.003 -18.650 1.00 94.25 258 PHE A C 1
ATOM 2002 O O . PHE A 1 258 ? 13.320 9.854 -18.893 1.00 94.25 258 PHE A O 1
ATOM 2009 N N . ILE A 1 259 ? 14.063 7.729 -19.019 1.00 93.50 259 ILE A N 1
ATOM 2010 C CA . ILE A 1 259 ? 12.833 7.118 -19.522 1.00 93.50 259 ILE A CA 1
ATOM 2011 C C . ILE A 1 259 ? 12.461 6.047 -18.505 1.00 93.50 259 ILE A C 1
ATOM 2013 O O . ILE A 1 259 ? 13.266 5.155 -18.240 1.00 93.50 259 ILE A O 1
ATOM 2017 N N . SER A 1 260 ? 11.273 6.170 -17.923 1.00 91.94 260 SER A N 1
ATOM 2018 C CA . SER A 1 260 ? 10.706 5.151 -17.044 1.00 91.94 260 SER A CA 1
ATOM 2019 C C . SER A 1 260 ? 9.823 4.227 -17.870 1.00 91.94 260 SER A C 1
ATOM 2021 O O . SER A 1 260 ? 9.010 4.712 -18.657 1.00 91.94 260 SER A O 1
ATOM 2023 N N . ASP A 1 261 ? 9.975 2.918 -17.690 1.00 90.25 261 ASP A N 1
ATOM 2024 C CA . ASP A 1 261 ? 9.059 1.940 -18.268 1.00 90.25 261 ASP A CA 1
ATOM 2025 C C . ASP A 1 261 ? 7.860 1.763 -17.330 1.00 90.25 261 ASP A C 1
ATOM 2027 O O . ASP A 1 261 ? 7.950 1.093 -16.306 1.00 90.25 261 ASP A O 1
ATOM 2031 N N . SER A 1 262 ? 6.746 2.42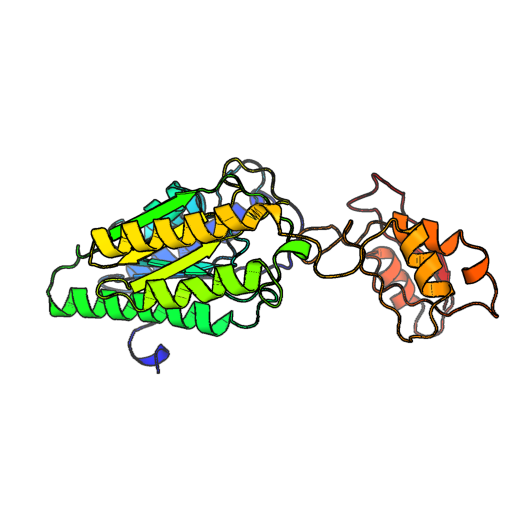3 -17.647 1.00 88.88 262 SER A N 1
ATOM 2032 C CA . SER A 1 262 ? 5.497 2.271 -16.889 1.00 88.88 262 SER A CA 1
ATOM 2033 C C . SER A 1 262 ? 4.798 0.932 -17.151 1.00 88.88 262 SER A C 1
ATOM 2035 O O . SER A 1 262 ? 3.867 0.595 -16.431 1.00 88.88 262 SER A O 1
ATOM 2037 N N . GLY A 1 263 ? 5.192 0.190 -18.193 1.00 87.81 263 GLY A N 1
ATOM 2038 C CA . GLY A 1 263 ? 4.579 -1.093 -18.541 1.00 87.81 263 GLY A CA 1
ATOM 2039 C C . GLY A 1 263 ? 5.124 -2.272 -17.736 1.00 87.81 263 GLY A C 1
ATOM 2040 O O . GLY A 1 263 ? 4.443 -3.286 -17.626 1.00 87.81 263 GLY A O 1
ATOM 2041 N N . ASP A 1 264 ? 6.322 -2.134 -17.168 1.00 90.69 264 ASP A N 1
ATOM 2042 C CA . ASP A 1 264 ? 6.956 -3.146 -16.324 1.00 90.69 264 ASP A CA 1
ATOM 2043 C C . ASP A 1 264 ? 7.607 -2.485 -15.108 1.00 90.69 264 ASP A C 1
ATOM 2045 O O . ASP A 1 264 ? 8.813 -2.245 -15.063 1.00 90.69 264 ASP A O 1
ATOM 2049 N N . ASN A 1 265 ? 6.769 -2.122 -14.136 1.00 90.44 265 ASN A N 1
ATOM 2050 C CA . ASN A 1 265 ? 7.181 -1.431 -12.923 1.00 90.44 265 ASN A CA 1
ATOM 2051 C C . ASN A 1 265 ? 7.237 -2.407 -11.728 1.00 90.44 265 ASN A C 1
ATOM 2053 O O . ASN A 1 265 ? 6.189 -2.708 -11.147 1.00 90.44 265 ASN A O 1
ATOM 2057 N N . PRO A 1 266 ? 8.430 -2.856 -11.284 1.00 90.00 266 PRO A N 1
ATOM 2058 C CA . PRO A 1 266 ? 8.549 -3.796 -10.170 1.00 90.00 266 PRO A CA 1
ATOM 2059 C C . PRO A 1 266 ? 8.054 -3.243 -8.837 1.00 90.00 266 PRO A C 1
ATOM 2061 O O . PRO A 1 266 ? 7.677 -4.010 -7.961 1.00 90.00 266 PRO A O 1
ATOM 2064 N N . THR A 1 267 ? 8.024 -1.917 -8.656 1.00 88.19 267 THR A N 1
ATOM 2065 C CA . THR A 1 267 ? 7.479 -1.319 -7.425 1.00 88.19 267 THR A CA 1
ATOM 2066 C C . THR A 1 267 ? 5.950 -1.313 -7.405 1.00 88.19 267 THR A C 1
ATOM 2068 O O . THR A 1 267 ? 5.361 -1.096 -6.352 1.00 88.19 267 THR A O 1
ATOM 2071 N N . ALA A 1 268 ? 5.318 -1.610 -8.544 1.00 89.69 268 ALA A N 1
ATOM 2072 C CA . ALA A 1 268 ? 3.881 -1.777 -8.723 1.00 89.69 268 ALA A CA 1
ATOM 2073 C C . ALA A 1 268 ? 3.530 -3.205 -9.192 1.00 89.69 268 ALA A C 1
ATOM 2075 O O . ALA A 1 268 ? 2.587 -3.399 -9.955 1.00 89.69 268 ALA A O 1
ATOM 2076 N N . GLY A 1 269 ? 4.309 -4.207 -8.766 1.00 89.69 269 GLY A N 1
ATOM 2077 C CA . GLY A 1 269 ? 4.012 -5.625 -8.995 1.00 89.69 269 GLY A CA 1
ATOM 2078 C C . GLY A 1 269 ? 4.406 -6.187 -10.365 1.00 89.69 269 GLY A C 1
ATOM 2079 O O . GLY A 1 269 ? 4.172 -7.371 -10.607 1.00 89.69 269 GLY A O 1
ATOM 2080 N N . GLY A 1 270 ? 5.019 -5.381 -11.240 1.00 91.44 270 GLY A N 1
ATOM 2081 C CA . GLY A 1 270 ? 5.621 -5.853 -12.490 1.00 91.44 270 GLY A CA 1
ATOM 2082 C C . GLY A 1 270 ? 6.745 -6.866 -12.246 1.00 91.44 270 GLY A C 1
ATOM 2083 O O . GLY A 1 270 ? 7.361 -6.888 -11.177 1.00 91.44 270 GLY A O 1
ATOM 2084 N N . SER A 1 271 ? 7.020 -7.723 -13.227 1.00 91.94 271 SER A N 1
ATOM 2085 C CA . SER A 1 271 ? 8.056 -8.753 -13.097 1.00 91.94 271 SER A CA 1
ATOM 2086 C C . SER A 1 271 ? 9.475 -8.178 -13.172 1.00 91.94 271 SER A C 1
ATOM 2088 O O . SER A 1 271 ? 10.420 -8.788 -12.667 1.00 91.94 271 SER A O 1
ATOM 2090 N N . GLY A 1 272 ? 9.636 -7.007 -13.793 1.00 92.56 272 GLY A N 1
ATOM 2091 C CA . GLY A 1 272 ? 10.917 -6.355 -14.059 1.00 92.56 272 GLY A CA 1
ATOM 2092 C C . GLY A 1 272 ? 11.752 -7.042 -15.134 1.00 92.56 272 GLY A C 1
ATOM 2093 O O . GLY A 1 272 ? 12.888 -6.627 -15.378 1.00 92.56 272 GLY A O 1
ATOM 2094 N N . ASP A 1 273 ? 11.239 -8.121 -15.725 1.00 93.75 273 ASP A N 1
ATOM 2095 C CA . ASP A 1 273 ? 11.949 -8.978 -16.663 1.00 93.75 273 ASP A CA 1
ATOM 2096 C C . ASP A 1 273 ? 11.454 -8.874 -18.104 1.00 93.75 273 ASP A C 1
ATOM 2098 O O . ASP A 1 273 ? 11.983 -9.572 -18.971 1.00 93.75 273 ASP A O 1
ATOM 2102 N N . MET A 1 274 ? 10.541 -7.949 -18.403 1.00 94.31 274 MET A N 1
ATOM 2103 C CA . MET A 1 274 ? 10.076 -7.710 -19.765 1.00 94.31 274 MET A CA 1
ATOM 2104 C C . MET A 1 274 ? 11.223 -7.228 -20.662 1.00 94.31 274 MET A C 1
ATOM 2106 O O . MET A 1 274 ? 11.758 -6.126 -20.539 1.00 94.31 274 MET A O 1
ATOM 2110 N N . THR A 1 275 ? 11.580 -8.036 -21.659 1.00 95.31 275 THR A N 1
ATOM 2111 C CA . THR A 1 275 ? 12.676 -7.724 -22.594 1.00 95.31 275 THR A CA 1
ATOM 2112 C C . THR A 1 275 ? 12.233 -6.885 -23.791 1.00 95.31 275 THR A C 1
ATOM 2114 O O . THR A 1 275 ? 13.060 -6.533 -24.640 1.00 95.31 275 THR A O 1
ATOM 2117 N N . TRP A 1 276 ? 10.940 -6.562 -23.908 1.00 95.00 276 TRP A N 1
ATOM 2118 C CA . TRP A 1 276 ? 10.395 -5.868 -25.075 1.00 95.00 276 TRP A CA 1
ATOM 2119 C C . TRP A 1 276 ? 11.058 -4.503 -25.285 1.00 95.00 276 TRP A C 1
ATOM 2121 O O . TRP A 1 276 ? 11.534 -4.227 -26.390 1.00 95.00 276 TRP A O 1
ATOM 2131 N N . GLY A 1 277 ? 11.162 -3.686 -24.231 1.00 94.00 277 GLY A N 1
ATOM 2132 C CA . GLY A 1 277 ? 11.779 -2.359 -24.294 1.00 94.00 277 GLY A CA 1
ATOM 2133 C C . GLY A 1 277 ? 13.244 -2.433 -24.723 1.00 94.00 277 GLY A C 1
ATOM 2134 O O . GLY A 1 277 ? 13.653 -1.771 -25.680 1.00 94.00 277 GLY A O 1
ATOM 2135 N N . LEU A 1 278 ? 14.019 -3.323 -24.097 1.00 94.31 278 LEU A N 1
ATOM 2136 C CA . LEU A 1 278 ? 15.418 -3.560 -24.456 1.00 94.31 278 LEU A CA 1
ATOM 2137 C C . LEU A 1 278 ? 15.577 -4.054 -25.902 1.00 94.31 278 LEU A C 1
ATOM 2139 O O . LEU A 1 278 ? 16.437 -3.565 -26.635 1.00 94.31 278 LEU A O 1
ATOM 2143 N N . THR A 1 279 ? 14.712 -4.965 -26.352 1.00 94.06 279 THR A N 1
ATOM 2144 C CA . THR A 1 279 ? 14.710 -5.470 -27.733 1.00 94.06 279 THR A CA 1
ATOM 2145 C C . THR A 1 279 ? 14.452 -4.344 -28.734 1.00 94.06 279 THR A C 1
ATOM 2147 O O . THR A 1 279 ? 15.138 -4.239 -29.753 1.00 94.06 279 THR A O 1
ATOM 2150 N N . LYS A 1 280 ? 13.476 -3.471 -28.454 1.00 94.50 280 LYS A N 1
ATOM 2151 C CA . LYS A 1 280 ? 13.172 -2.313 -29.307 1.00 94.50 280 LYS A CA 1
ATOM 2152 C C . LYS A 1 280 ? 14.291 -1.283 -29.299 1.00 94.50 280 LYS A C 1
ATOM 2154 O O . LYS A 1 280 ? 14.572 -0.715 -30.350 1.00 94.50 280 LYS A O 1
ATOM 2159 N N . LEU A 1 281 ? 14.931 -1.067 -28.153 1.00 95.00 281 LEU A N 1
ATOM 2160 C CA . LEU A 1 281 ? 16.075 -0.177 -28.021 1.00 95.00 281 LEU A CA 1
ATOM 2161 C C . LEU A 1 281 ? 17.250 -0.674 -28.873 1.00 95.00 281 LEU A C 1
ATOM 2163 O O . LEU A 1 281 ? 17.707 0.043 -29.756 1.00 95.00 281 LEU A O 1
ATOM 2167 N N . LEU A 1 282 ? 17.679 -1.924 -28.695 1.00 92.88 282 LEU A N 1
ATOM 2168 C CA . LEU A 1 282 ? 18.827 -2.493 -29.414 1.00 92.88 282 LEU A CA 1
ATOM 2169 C C . LEU A 1 282 ? 18.610 -2.603 -30.932 1.00 92.88 282 LEU A C 1
ATOM 2171 O O . LEU A 1 282 ? 19.573 -2.611 -31.699 1.00 92.88 282 LEU A O 1
ATOM 2175 N N . ALA A 1 283 ? 17.359 -2.646 -31.393 1.00 94.00 283 ALA A N 1
ATOM 2176 C CA . ALA A 1 283 ? 17.028 -2.641 -32.816 1.00 94.00 283 ALA A CA 1
ATOM 2177 C C . ALA A 1 283 ? 17.238 -1.277 -33.506 1.00 94.00 283 ALA A C 1
ATOM 2179 O O . ALA A 1 283 ? 17.179 -1.209 -34.736 1.00 94.00 283 ALA A O 1
ATOM 2180 N N . ARG A 1 284 ? 17.462 -0.187 -32.758 1.00 95.50 284 ARG A N 1
ATOM 2181 C CA . ARG A 1 284 ? 17.657 1.149 -33.336 1.00 95.50 284 ARG A CA 1
ATOM 2182 C C . ARG A 1 284 ? 19.103 1.378 -33.754 1.00 95.50 284 ARG A C 1
ATOM 2184 O O . ARG A 1 284 ? 20.025 1.204 -32.961 1.00 95.50 284 ARG A O 1
ATOM 2191 N N . SER A 1 285 ? 19.285 1.847 -34.987 1.00 95.75 285 SER A N 1
ATOM 2192 C CA . SER A 1 285 ? 20.598 2.128 -35.582 1.00 95.75 285 SER A CA 1
ATOM 2193 C C . SER A 1 285 ? 21.441 3.111 -34.769 1.00 95.75 285 SER A C 1
ATOM 2195 O O . SER A 1 285 ? 22.657 2.972 -34.698 1.00 95.75 285 SER A O 1
ATOM 2197 N N . GLU A 1 286 ? 20.798 4.075 -34.117 1.00 95.75 286 GLU A N 1
ATOM 2198 C CA . GLU A 1 286 ? 21.436 5.114 -33.315 1.00 95.75 286 GLU A CA 1
ATOM 2199 C C . GLU A 1 286 ? 22.198 4.521 -32.126 1.00 95.75 286 GLU A C 1
ATOM 2201 O O . GLU A 1 286 ? 23.229 5.060 -31.745 1.00 95.75 286 GLU A O 1
ATOM 2206 N N . PHE A 1 287 ? 21.728 3.398 -31.575 1.00 93.62 287 PHE A N 1
ATOM 2207 C CA . PHE A 1 287 ? 22.371 2.700 -30.456 1.00 93.62 287 PHE A CA 1
ATOM 2208 C C . PHE A 1 287 ? 23.317 1.576 -30.905 1.00 93.62 287 PHE A C 1
ATOM 2210 O O . PHE A 1 287 ? 23.934 0.923 -30.067 1.00 93.62 287 PHE A O 1
ATOM 2217 N N . GLN A 1 288 ? 23.436 1.336 -32.215 1.00 91.69 288 GLN A N 1
ATOM 2218 C CA . GLN A 1 288 ? 24.381 0.371 -32.791 1.00 91.69 288 GLN A CA 1
ATOM 2219 C C . GLN A 1 288 ? 25.683 1.039 -33.254 1.00 91.69 288 GLN A C 1
ATOM 2221 O O . GLN A 1 288 ? 26.699 0.362 -33.415 1.00 91.69 288 GLN A O 1
ATOM 2226 N N . ASP A 1 289 ? 25.667 2.357 -33.467 1.00 90.38 289 ASP A N 1
ATOM 2227 C CA . ASP A 1 289 ? 26.862 3.136 -33.781 1.00 90.38 289 ASP A CA 1
ATOM 2228 C C . ASP A 1 289 ? 27.684 3.395 -32.507 1.00 90.38 289 ASP A C 1
ATOM 2230 O O . ASP A 1 289 ? 27.171 3.889 -31.506 1.00 90.38 289 ASP A O 1
ATOM 2234 N N . ALA A 1 290 ? 28.987 3.111 -32.553 1.00 88.56 290 ALA A N 1
ATOM 2235 C CA . ALA A 1 290 ? 29.913 3.395 -31.458 1.00 88.56 290 ALA A CA 1
ATOM 2236 C C . ALA A 1 290 ? 30.086 4.904 -31.186 1.00 88.56 290 ALA A C 1
ATOM 2238 O O . ALA A 1 290 ? 30.496 5.283 -30.090 1.00 88.56 290 ALA A O 1
ATOM 2239 N N . ALA A 1 291 ? 29.793 5.759 -32.173 1.00 92.94 291 ALA A N 1
ATOM 2240 C CA . ALA A 1 291 ? 29.700 7.211 -32.012 1.00 92.94 291 ALA A CA 1
ATOM 2241 C C . ALA A 1 291 ? 28.309 7.675 -31.531 1.00 92.94 291 ALA A C 1
ATOM 2243 O O . ALA A 1 291 ? 28.100 8.872 -31.312 1.00 92.94 291 ALA A O 1
ATOM 2244 N N . GLY A 1 292 ? 27.365 6.743 -31.388 1.00 91.06 292 GLY A N 1
ATOM 2245 C CA . GLY A 1 292 ? 26.022 6.984 -30.888 1.00 91.06 292 GLY A CA 1
ATOM 2246 C C . GLY A 1 292 ? 25.972 7.278 -29.384 1.00 91.06 292 GLY A C 1
ATOM 2247 O O . GLY A 1 292 ? 26.986 7.262 -28.680 1.00 91.06 292 GLY A O 1
ATOM 2248 N N . PRO A 1 293 ? 24.778 7.592 -28.861 1.00 91.75 293 PRO A N 1
ATOM 2249 C CA . PRO A 1 293 ? 24.584 7.876 -27.448 1.00 91.75 293 PRO A CA 1
ATOM 2250 C C . PRO A 1 293 ? 24.759 6.631 -26.572 1.00 91.75 293 PRO A C 1
ATOM 2252 O O . PRO A 1 293 ? 24.270 5.546 -26.881 1.00 91.75 293 PRO A O 1
ATOM 2255 N N . THR A 1 294 ? 25.375 6.826 -25.408 1.00 91.75 294 THR A N 1
ATOM 2256 C CA . THR A 1 294 ? 25.434 5.810 -24.355 1.00 91.75 294 THR A CA 1
ATOM 2257 C C . THR A 1 294 ? 24.084 5.686 -23.656 1.00 91.75 294 THR A C 1
ATOM 2259 O O . THR A 1 294 ? 23.551 6.674 -23.147 1.00 91.75 294 THR A O 1
ATOM 2262 N N . VAL A 1 295 ? 23.568 4.461 -23.572 1.00 93.25 295 VAL A N 1
ATOM 2263 C CA . VAL A 1 295 ? 22.360 4.118 -22.814 1.00 93.25 295 VAL A CA 1
ATOM 2264 C C . VAL A 1 295 ? 22.743 3.256 -21.618 1.00 93.25 295 VAL A C 1
ATOM 2266 O O . VAL A 1 295 ? 23.563 2.348 -21.737 1.00 93.25 295 VAL A O 1
ATOM 2269 N N . ILE A 1 296 ? 22.122 3.531 -20.473 1.00 93.81 296 ILE A N 1
ATOM 2270 C CA . ILE A 1 296 ? 22.139 2.644 -19.311 1.00 93.81 296 ILE A CA 1
ATOM 2271 C C . ILE A 1 296 ? 20.743 2.036 -19.202 1.00 93.81 296 ILE A C 1
ATOM 2273 O O . ILE A 1 296 ? 19.777 2.759 -18.973 1.00 93.81 296 ILE A O 1
ATOM 2277 N N . TYR A 1 297 ? 20.643 0.719 -19.379 1.00 92.31 297 TYR A N 1
ATOM 2278 C CA . TYR A 1 297 ? 19.431 -0.037 -19.069 1.00 92.31 297 TYR A CA 1
ATOM 2279 C C . TYR A 1 297 ? 19.557 -0.553 -17.634 1.00 92.31 297 TYR A C 1
ATOM 2281 O O . TYR A 1 297 ? 20.520 -1.254 -17.330 1.00 92.31 297 TYR A O 1
ATOM 2289 N N . ALA A 1 298 ? 18.647 -0.147 -16.747 1.00 89.75 298 ALA A N 1
ATOM 2290 C CA . ALA A 1 298 ? 18.847 -0.266 -15.301 1.00 89.75 298 ALA A CA 1
ATOM 2291 C C . ALA A 1 298 ? 19.003 -1.717 -14.818 1.00 89.75 298 ALA A C 1
ATOM 2293 O O . ALA A 1 298 ? 19.907 -2.006 -14.035 1.00 89.75 298 ALA A O 1
ATOM 2294 N N . SER A 1 299 ? 18.152 -2.628 -15.290 1.00 90.12 299 SER A N 1
ATOM 2295 C CA . SER A 1 299 ? 18.175 -4.028 -14.866 1.00 90.12 299 SER A CA 1
ATOM 2296 C C . SER A 1 299 ? 17.393 -4.917 -15.823 1.00 90.12 299 SER A C 1
ATOM 2298 O O . SER A 1 299 ? 16.348 -4.512 -16.316 1.00 90.12 299 SER A O 1
ATOM 2300 N N . VAL A 1 300 ? 17.877 -6.142 -16.024 1.00 93.00 300 VAL A N 1
ATOM 2301 C CA . VAL A 1 300 ? 17.111 -7.264 -16.583 1.00 93.00 300 VAL A CA 1
ATOM 2302 C C . VAL A 1 300 ? 17.401 -8.475 -15.690 1.00 93.00 300 VAL A C 1
ATOM 2304 O O . VAL A 1 300 ? 18.556 -8.912 -15.647 1.00 93.00 300 VAL A O 1
ATOM 2307 N N . PRO A 1 301 ? 16.417 -8.996 -14.940 1.00 93.50 301 PRO A N 1
ATOM 2308 C CA . PRO A 1 301 ? 16.542 -10.238 -14.191 1.00 93.50 301 PRO A CA 1
ATOM 2309 C C . PRO A 1 301 ? 17.023 -11.395 -15.073 1.00 93.50 301 PRO A C 1
ATOM 2311 O O . PRO A 1 301 ? 16.603 -11.563 -16.216 1.00 93.50 301 PRO A O 1
ATOM 2314 N N . GLY A 1 302 ? 17.935 -12.200 -14.540 1.00 94.94 302 GLY A N 1
ATOM 2315 C CA . GLY A 1 302 ? 18.478 -13.359 -15.242 1.00 94.94 302 GLY A CA 1
ATOM 2316 C C . GLY A 1 302 ? 19.422 -14.136 -14.337 1.00 94.94 302 GLY A C 1
ATOM 2317 O O . GLY A 1 302 ? 20.635 -13.948 -14.443 1.00 94.94 302 GLY A O 1
ATOM 2318 N N . PRO A 1 303 ? 18.905 -14.982 -13.428 1.00 94.81 303 PRO A N 1
ATOM 2319 C CA . PRO A 1 303 ? 19.726 -15.689 -12.447 1.00 94.81 303 PRO A CA 1
ATOM 2320 C C . PRO A 1 303 ? 20.883 -16.470 -13.085 1.00 94.81 303 PRO A C 1
ATOM 2322 O O . PRO A 1 303 ? 22.030 -16.335 -12.663 1.00 94.81 303 PRO A O 1
ATOM 2325 N N . GLN A 1 304 ? 20.625 -17.193 -14.179 1.00 95.81 304 GLN A N 1
ATOM 2326 C CA . GLN A 1 304 ? 21.655 -17.961 -14.887 1.00 95.81 304 GLN A CA 1
ATOM 2327 C C . GLN A 1 304 ? 22.662 -17.043 -15.604 1.00 95.81 304 GLN A C 1
ATOM 2329 O O . GLN A 1 304 ? 23.852 -17.352 -15.672 1.00 95.81 304 GLN A O 1
ATOM 2334 N N . ALA A 1 305 ? 22.221 -15.886 -16.112 1.00 95.81 305 ALA A N 1
ATOM 2335 C CA . ALA A 1 305 ? 23.116 -14.885 -16.697 1.00 95.81 305 ALA A CA 1
ATOM 2336 C C . ALA A 1 305 ? 24.073 -14.301 -15.645 1.00 95.81 305 ALA A C 1
ATOM 2338 O O . ALA A 1 305 ? 25.263 -14.128 -15.920 1.00 95.81 305 ALA A O 1
ATOM 2339 N N . VAL A 1 306 ? 23.567 -14.053 -14.433 1.00 95.94 306 VAL A N 1
ATOM 2340 C CA . VAL A 1 306 ? 24.369 -13.601 -13.289 1.00 95.94 306 VAL A CA 1
ATOM 2341 C C . VAL A 1 306 ? 25.402 -14.658 -12.901 1.00 95.94 306 VAL A C 1
ATOM 2343 O O . VAL A 1 306 ? 26.573 -14.317 -12.747 1.00 95.94 306 VAL A O 1
ATOM 2346 N N . GLU A 1 307 ? 25.021 -15.936 -12.809 1.00 97.69 307 GLU A N 1
ATOM 2347 C CA . GLU A 1 307 ? 25.957 -17.032 -12.510 1.00 97.69 307 GLU A CA 1
ATOM 2348 C C . GLU A 1 307 ? 27.113 -17.102 -13.520 1.00 97.69 307 GLU A C 1
ATOM 2350 O O . GLU A 1 307 ? 28.281 -17.191 -13.128 1.00 97.69 307 GLU A O 1
ATOM 2355 N N . VAL A 1 308 ? 26.809 -16.997 -14.819 1.00 98.00 308 VAL A N 1
ATOM 2356 C CA . VAL A 1 308 ? 27.820 -16.987 -15.888 1.00 98.00 308 VAL A CA 1
ATOM 2357 C C . VAL A 1 308 ? 28.752 -15.779 -15.765 1.00 98.00 308 VAL A C 1
ATOM 2359 O O . VAL A 1 308 ? 29.971 -15.937 -15.854 1.00 98.00 308 VAL A O 1
ATOM 2362 N N . ALA A 1 309 ? 28.204 -14.582 -15.540 1.00 96.44 309 ALA A N 1
ATOM 2363 C CA . ALA A 1 309 ? 28.996 -13.361 -15.401 1.00 96.44 309 ALA A CA 1
ATOM 2364 C C . ALA A 1 309 ? 29.924 -13.412 -14.174 1.00 96.44 309 ALA A C 1
ATOM 2366 O O . ALA A 1 309 ? 31.106 -13.074 -14.272 1.00 96.44 309 ALA A O 1
ATOM 2367 N N . VAL A 1 310 ? 29.420 -13.896 -13.033 1.00 97.69 310 VAL A N 1
ATOM 2368 C CA . VAL A 1 310 ? 30.204 -14.070 -11.800 1.00 97.69 310 VAL A CA 1
ATOM 2369 C C . VAL A 1 310 ? 31.337 -15.075 -12.008 1.00 97.69 310 VAL A C 1
ATOM 2371 O O . VAL A 1 310 ? 32.469 -14.804 -11.609 1.00 97.69 310 VAL A O 1
ATOM 2374 N N . ALA A 1 311 ? 31.062 -16.208 -12.661 1.00 98.31 311 ALA A N 1
ATOM 2375 C CA . ALA A 1 311 ? 32.070 -17.231 -12.931 1.00 98.31 311 ALA A CA 1
ATOM 2376 C C . ALA A 1 311 ? 33.169 -16.752 -13.896 1.00 98.31 311 ALA A C 1
ATOM 2378 O O . ALA A 1 311 ? 34.328 -17.141 -13.749 1.00 98.31 311 ALA A O 1
ATOM 2379 N N . ALA A 1 312 ? 32.824 -15.909 -14.874 1.00 98.12 312 ALA A N 1
ATOM 2380 C CA . ALA A 1 312 ? 33.779 -15.363 -15.836 1.00 98.12 312 ALA A CA 1
ATOM 2381 C C . ALA A 1 312 ? 34.713 -14.300 -15.224 1.00 98.12 312 ALA A C 1
ATOM 2383 O O . ALA A 1 312 ? 35.873 -14.194 -15.627 1.00 98.12 312 ALA A O 1
ATOM 2384 N N . GLY A 1 313 ? 34.227 -13.553 -14.227 1.00 97.75 313 GLY A N 1
ATOM 2385 C CA . GLY A 1 313 ? 34.989 -12.534 -13.510 1.00 97.75 313 GLY A CA 1
ATOM 2386 C C . GLY A 1 313 ? 34.990 -11.158 -14.184 1.00 97.75 313 GLY A C 1
ATOM 2387 O O . GLY A 1 313 ? 34.700 -10.998 -15.369 1.00 97.75 313 GLY A O 1
ATOM 2388 N N . VAL A 1 314 ? 35.323 -10.130 -13.398 1.00 96.81 314 VAL A N 1
ATOM 2389 C CA . VAL A 1 314 ? 35.294 -8.724 -13.834 1.00 96.81 314 VAL A CA 1
ATOM 2390 C C . VAL A 1 314 ? 36.203 -8.500 -15.047 1.00 96.81 314 VAL A C 1
ATOM 2392 O O . VAL A 1 314 ? 37.392 -8.813 -15.012 1.00 96.81 314 VAL A O 1
ATOM 2395 N N . GLY A 1 315 ? 35.647 -7.898 -16.101 1.00 96.44 315 GLY A N 1
ATOM 2396 C CA . GLY A 1 315 ? 36.360 -7.574 -17.337 1.00 96.44 315 GLY A CA 1
ATOM 2397 C C . GLY A 1 315 ? 36.360 -8.689 -18.387 1.00 96.44 315 GLY A C 1
ATOM 2398 O O . GLY A 1 315 ? 36.881 -8.465 -19.484 1.00 96.44 315 GLY A O 1
ATOM 2399 N N . ALA A 1 316 ? 35.783 -9.857 -18.089 1.00 97.62 316 ALA A N 1
ATOM 2400 C CA . ALA A 1 316 ? 35.578 -10.917 -19.067 1.00 97.62 316 ALA A CA 1
ATOM 2401 C C . ALA A 1 316 ? 34.440 -10.571 -20.035 1.00 97.62 316 ALA A C 1
ATOM 2403 O O . ALA A 1 316 ? 33.437 -9.987 -19.648 1.00 97.62 316 ALA A O 1
ATOM 2404 N N . THR A 1 317 ? 34.573 -10.970 -21.300 1.00 97.94 317 THR A N 1
ATOM 2405 C CA . THR A 1 317 ? 33.459 -10.914 -22.255 1.00 97.94 317 THR A CA 1
ATOM 2406 C C . THR A 1 317 ? 32.636 -12.192 -22.157 1.00 97.94 317 THR A C 1
ATOM 2408 O O . THR A 1 317 ? 33.175 -13.283 -22.345 1.00 97.94 317 THR A O 1
ATOM 2411 N N . VAL A 1 318 ? 31.337 -12.064 -21.900 1.00 97.88 318 VAL A N 1
ATOM 2412 C CA . VAL A 1 318 ? 30.394 -13.182 -21.768 1.00 97.88 318 VAL A CA 1
ATOM 2413 C C . VAL A 1 318 ? 29.252 -13.054 -22.764 1.00 97.88 318 VAL A C 1
ATOM 2415 O O . VAL A 1 318 ? 28.909 -11.957 -23.198 1.00 97.88 318 VAL A O 1
ATOM 2418 N N . THR A 1 319 ? 28.663 -14.191 -23.130 1.00 98.12 319 THR A N 1
ATOM 2419 C CA . THR A 1 319 ? 27.384 -14.242 -23.847 1.00 98.12 319 THR A CA 1
ATOM 2420 C C . THR A 1 319 ? 26.363 -14.902 -22.942 1.00 98.12 319 THR A C 1
ATOM 2422 O O . THR A 1 319 ? 26.588 -16.021 -22.484 1.00 98.12 319 THR A O 1
ATOM 2425 N N . VAL A 1 320 ? 25.265 -14.205 -22.670 1.00 97.31 320 VAL A N 1
ATOM 2426 C CA . VAL A 1 320 ? 24.226 -14.637 -21.731 1.00 97.31 320 VAL A CA 1
ATOM 2427 C C . VAL 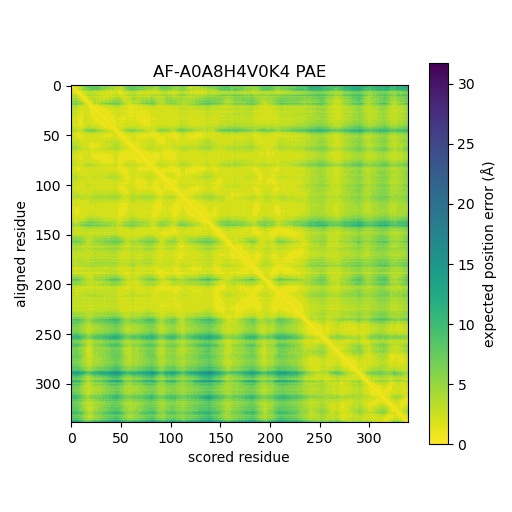A 1 320 ? 22.847 -14.429 -22.336 1.00 97.31 320 VAL A C 1
ATOM 2429 O O . VAL A 1 320 ? 22.679 -13.598 -23.225 1.00 97.31 320 VAL A O 1
ATOM 2432 N N . THR A 1 321 ? 21.866 -15.189 -21.855 1.00 97.44 321 THR A N 1
ATOM 2433 C CA . THR A 1 321 ? 20.446 -14.978 -22.159 1.00 97.44 321 THR A CA 1
ATOM 2434 C C . THR A 1 321 ? 19.729 -14.610 -20.866 1.00 97.44 321 THR A C 1
ATOM 2436 O O . THR A 1 321 ? 19.954 -15.279 -19.859 1.00 97.44 321 THR A O 1
ATOM 2439 N N . ALA A 1 322 ? 18.937 -13.538 -20.877 1.00 96.88 322 ALA A N 1
ATOM 2440 C CA . ALA A 1 322 ? 18.274 -12.997 -19.688 1.00 96.88 322 ALA A CA 1
ATOM 2441 C C . ALA A 1 322 ? 16.892 -12.404 -20.013 1.00 96.88 322 ALA A C 1
ATOM 2443 O O . ALA A 1 322 ? 16.594 -12.114 -21.177 1.00 96.88 322 ALA A O 1
ATOM 2444 N N . GLY A 1 323 ? 16.097 -12.188 -18.963 1.00 96.25 323 GLY A N 1
ATOM 2445 C CA . GLY A 1 323 ? 14.739 -11.653 -19.011 1.00 96.25 323 GLY A CA 1
ATOM 2446 C C . GLY A 1 323 ? 13.703 -12.622 -19.582 1.00 96.25 323 GLY A C 1
ATOM 2447 O O . GLY A 1 323 ? 14.050 -13.677 -20.116 1.00 96.25 323 GLY A O 1
ATOM 2448 N N . ALA A 1 324 ? 12.436 -12.226 -19.494 1.00 95.62 324 ALA A N 1
ATOM 2449 C CA . ALA A 1 324 ? 11.261 -12.926 -19.999 1.00 95.62 324 ALA A CA 1
ATOM 2450 C C . ALA A 1 324 ? 11.162 -14.395 -19.539 1.00 95.62 324 ALA A C 1
ATOM 2452 O O . ALA A 1 324 ? 10.770 -15.285 -20.300 1.00 95.62 324 ALA A O 1
ATOM 2453 N N . GLU A 1 325 ? 11.554 -14.649 -18.291 1.00 93.75 325 GLU A N 1
ATOM 2454 C CA . GLU A 1 325 ? 11.337 -15.913 -17.588 1.00 93.75 325 GLU A CA 1
ATOM 2455 C C . GLU A 1 325 ? 9.943 -15.935 -16.945 1.00 93.75 325 GLU A C 1
ATOM 2457 O O . GLU A 1 325 ? 9.275 -16.970 -16.965 1.00 93.75 325 GLU A O 1
ATOM 2462 N N . VAL A 1 326 ? 9.493 -14.784 -16.432 1.00 91.88 326 VAL A N 1
ATOM 2463 C CA . VAL A 1 326 ? 8.176 -14.574 -15.823 1.00 91.88 326 VAL A CA 1
ATOM 2464 C C . VAL A 1 326 ? 7.192 -14.011 -16.845 1.00 91.88 326 VAL A C 1
ATOM 2466 O O . VAL A 1 326 ? 6.165 -14.646 -17.089 1.00 91.88 326 VAL A O 1
ATOM 2469 N N . ASP A 1 327 ? 7.499 -12.867 -17.470 1.00 92.19 327 ASP A N 1
ATOM 2470 C CA . ASP A 1 327 ? 6.648 -12.278 -18.512 1.00 92.19 327 ASP A CA 1
ATOM 2471 C C . ASP A 1 327 ? 7.328 -12.291 -19.887 1.00 92.19 327 ASP A C 1
ATOM 2473 O O . ASP A 1 327 ? 8.260 -11.540 -20.178 1.00 92.19 327 ASP A O 1
ATOM 2477 N N . ASN A 1 328 ? 6.824 -13.162 -20.763 1.00 94.25 328 ASN A N 1
ATOM 2478 C CA . ASN A 1 328 ? 7.283 -13.309 -22.142 1.00 94.25 328 ASN A CA 1
ATOM 2479 C C . ASN A 1 328 ? 6.211 -12.973 -23.188 1.00 94.25 328 ASN A C 1
ATOM 2481 O O . ASN A 1 328 ? 6.362 -13.313 -24.366 1.00 94.25 328 ASN A O 1
ATOM 2485 N N . ILE A 1 329 ? 5.127 -12.306 -22.780 1.00 94.38 329 ILE A N 1
ATOM 2486 C CA . ILE A 1 329 ? 3.964 -12.049 -23.638 1.00 94.38 329 ILE A CA 1
ATOM 2487 C C . ILE A 1 329 ? 4.352 -11.152 -24.818 1.00 94.38 329 ILE A C 1
ATOM 2489 O O . ILE A 1 329 ? 3.913 -11.365 -25.952 1.00 94.38 329 ILE A O 1
ATOM 2493 N N . HIS A 1 330 ? 5.186 -10.141 -24.563 1.00 91.31 330 HIS A N 1
ATOM 2494 C CA . HIS A 1 330 ? 5.541 -9.126 -25.557 1.00 91.31 330 HIS A CA 1
ATOM 2495 C C . HIS A 1 330 ? 6.882 -9.380 -26.257 1.00 91.31 330 HIS A C 1
ATOM 2497 O O . HIS A 1 330 ? 7.074 -8.922 -27.389 1.00 91.31 330 HIS A O 1
ATOM 2503 N N . ALA A 1 331 ? 7.802 -10.102 -25.616 1.00 94.38 331 ALA A N 1
ATOM 2504 C CA . ALA A 1 331 ? 9.084 -10.516 -26.179 1.00 94.38 331 ALA A CA 1
ATOM 2505 C C . ALA A 1 331 ? 9.660 -11.705 -25.394 1.00 94.38 331 ALA A C 1
ATOM 2507 O O . ALA A 1 331 ? 9.402 -11.849 -24.207 1.00 94.38 331 ALA A O 1
ATOM 2508 N N . GLY A 1 332 ? 10.449 -12.550 -26.063 1.00 96.50 332 GLY A N 1
ATOM 2509 C CA . GLY A 1 332 ? 11.168 -13.644 -25.406 1.00 96.50 332 GLY A CA 1
ATOM 2510 C C . GLY A 1 332 ? 12.493 -13.196 -24.775 1.00 96.50 332 GLY A C 1
ATOM 2511 O O . GLY A 1 332 ? 12.901 -12.043 -24.951 1.00 96.50 332 GLY A O 1
ATOM 2512 N N . PRO A 1 333 ? 13.202 -14.107 -24.087 1.00 96.81 333 PRO A N 1
ATOM 2513 C CA . PRO A 1 333 ? 14.502 -13.814 -23.493 1.00 96.81 333 PRO A CA 1
ATOM 2514 C C . PRO A 1 333 ? 15.489 -13.268 -24.526 1.00 96.81 333 PRO A C 1
ATOM 2516 O O . PRO A 1 333 ? 15.484 -13.687 -25.688 1.00 96.81 333 PRO A O 1
ATOM 2519 N N . ILE A 1 334 ? 16.359 -12.351 -24.105 1.00 96.12 334 ILE A N 1
ATOM 2520 C CA . ILE A 1 334 ? 17.327 -11.713 -24.998 1.00 96.12 334 ILE A CA 1
ATOM 2521 C C . ILE A 1 334 ? 18.728 -12.277 -24.789 1.00 96.12 334 ILE A C 1
ATOM 2523 O O . ILE A 1 334 ? 19.233 -12.321 -23.668 1.00 96.12 334 ILE A O 1
ATOM 2527 N N . THR A 1 335 ? 19.377 -12.691 -25.880 1.00 96.75 335 THR A N 1
ATOM 2528 C CA . THR A 1 335 ? 20.790 -13.083 -25.873 1.00 96.75 335 THR A CA 1
ATOM 2529 C C . THR A 1 335 ? 21.668 -11.875 -26.173 1.00 96.75 335 THR A C 1
ATOM 2531 O O . THR A 1 335 ? 21.493 -11.208 -27.193 1.00 96.75 335 THR A O 1
ATOM 2534 N N . MET A 1 336 ? 22.639 -11.613 -25.302 1.00 93.56 336 MET A N 1
ATOM 2535 C CA . MET A 1 336 ? 23.541 -10.468 -25.402 1.00 93.56 336 MET A CA 1
ATOM 2536 C C . MET A 1 336 ? 24.989 -10.898 -25.183 1.00 93.56 336 MET A C 1
ATOM 2538 O O . MET A 1 336 ? 25.258 -11.786 -24.374 1.00 93.56 336 MET A O 1
ATOM 2542 N N . THR A 1 337 ? 25.922 -10.223 -25.858 1.00 95.25 337 THR A N 1
ATOM 2543 C CA . THR A 1 337 ? 27.366 -10.372 -25.642 1.00 95.25 337 THR A CA 1
ATOM 2544 C C . THR A 1 337 ? 27.944 -9.044 -25.172 1.00 95.25 337 THR A C 1
ATOM 2546 O O . THR A 1 337 ? 27.756 -8.022 -25.828 1.00 95.25 337 THR A O 1
ATOM 2549 N N . GLY A 1 338 ? 28.660 -9.052 -24.050 1.00 92.12 338 GLY A N 1
ATOM 2550 C CA . GLY A 1 338 ? 29.207 -7.840 -23.438 1.00 92.12 338 GLY A CA 1
ATOM 2551 C C . GLY A 1 338 ? 30.349 -8.137 -22.474 1.00 92.12 338 GLY A C 1
ATOM 2552 O O . GLY A 1 338 ? 30.660 -9.300 -22.225 1.00 92.12 338 GLY A O 1
ATOM 2553 N N . ARG A 1 339 ? 30.990 -7.078 -21.976 1.00 91.31 339 ARG A N 1
ATOM 2554 C CA . ARG A 1 339 ? 32.089 -7.118 -21.002 1.00 91.31 339 ARG A CA 1
ATOM 2555 C C . ARG A 1 339 ? 31.635 -6.554 -19.666 1.00 91.31 339 ARG A C 1
ATOM 2557 O O . ARG A 1 339 ? 30.937 -5.519 -19.725 1.00 91.31 339 ARG A O 1
#

Secondary structure (DSSP, 8-state):
-GGGSS-----------S-SPBPHHHHHHHHHHHHHHHHHHHHTSS---EEEEE--S---BTTBS-HHHHHHHHHHHHH-SSSEEEEEE-TT----HHHHHH-SEEEE---SS---HHHHHHHHHHHHHHHHHHHHHHT-TT---EEEEEEE-----GGG--TTSTTHHHHHHHHHHHHTSTTEEEEEEE---TTS--TT-SEEEEEEES-HHHHHHHHHHHHHHHHHHGGG---SS----HHHHHHHHHH---SS-----SSS-GGGT--S---HHHHHHHTSGGGTSTTS----------HHHHHHHHHH-TT--EEEEES-SS--SS---EEEEE-

Mean predicted aligned error: 3.94 Å

Radius of gyration: 23.98 Å; Cα contacts (8 Å, |Δi|>4): 550; chains: 1; bounding box: 59×42×68 Å

Solvent-accessible surface area (backbone atoms only — not comparable to full-atom values): 19241 Å² total; per-residue (Å²): 112,79,82,75,78,52,91,83,80,85,66,74,85,89,85,75,78,58,42,72,72,38,52,48,66,61,52,51,53,55,48,50,52,37,48,51,44,45,43,54,54,50,73,72,40,100,68,70,69,65,42,82,47,82,44,58,44,64,74,50,39,57,95,47,77,64,45,66,37,51,49,48,57,55,45,36,72,66,70,37,87,73,38,42,28,18,26,24,28,43,26,42,14,32,72,32,73,63,36,63,66,71,37,68,41,74,43,38,30,77,42,37,76,78,80,36,60,65,63,28,48,50,47,28,51,48,55,44,51,53,53,51,52,49,21,64,74,69,70,39,76,77,75,71,60,45,73,31,79,47,80,41,103,42,75,47,54,77,67,39,54,37,32,84,40,78,44,37,30,62,48,52,56,48,38,61,64,41,33,71,37,81,41,31,71,43,51,36,61,23,50,11,37,57,84,60,96,54,99,50,56,20,16,31,24,34,13,30,13,75,28,64,62,52,14,44,54,36,25,51,50,53,44,45,48,42,61,75,39,55,85,62,51,49,62,81,58,95,82,70,55,73,67,55,50,50,57,50,56,72,71,49,89,66,78,88,72,87,81,81,62,84,90,47,33,35,87,71,32,25,82,41,16,64,29,40,64,58,53,59,51,68,70,33,68,61,64,68,42,90,88,38,72,89,79,85,80,92,70,65,52,34,72,68,32,49,52,53,50,63,74,62,38,93,81,40,76,48,75,38,56,32,21,20,84,85,44,43,91,84,26,59,55,46,75,49,75,51,100